Protein AF-A0A443RXB9-F1 (afdb_monomer)

Solvent-accessible surface area (backbone atoms only — not comparable to full-atom values): 15194 Å² total; per-residue (Å²): 63,99,80,73,59,52,58,71,47,78,42,63,45,67,75,80,52,72,76,49,49,79,66,42,96,53,68,80,51,41,87,91,59,81,77,56,56,92,81,35,53,78,41,82,75,49,75,51,72,54,74,74,76,72,93,45,58,62,67,54,52,72,60,49,71,83,43,82,59,74,65,56,91,96,54,81,85,68,90,18,69,69,58,56,52,39,46,51,50,38,60,55,50,40,34,70,79,64,31,78,43,40,55,72,39,82,69,44,37,75,94,62,95,80,89,63,58,67,67,67,71,64,68,82,62,84,67,73,62,69,62,92,56,70,58,62,82,89,62,96,80,78,78,77,70,87,60,77,91,66,62,75,90,85,81,80,89,87,81,78,82,96,68,90,78,84,66,87,86,53,92,85,24,69,68,56,26,45,41,59,71,73,67,43,50,71,73,52,49,53,51,50,34,51,52,52,24,64,60,50,68,75,52,58,68,76,55,46,52,57,51,38,54,53,37,33,68,30,32,61,68,59,17,50,51,27,52,54,49,34,52,55,52,55,62,73,75,108

Structure (mmCIF, N/CA/C/O backbone):
data_AF-A0A443RXB9-F1
#
_entry.id   AF-A0A443RXB9-F1
#
loop_
_atom_site.group_PDB
_atom_site.id
_atom_site.type_symbol
_atom_site.label_atom_id
_atom_site.label_alt_id
_atom_site.label_comp_id
_atom_site.label_asym_id
_atom_site.label_entity_id
_atom_site.label_seq_id
_atom_site.pdbx_PDB_ins_code
_atom_site.Cartn_x
_atom_site.Cartn_y
_atom_site.Cartn_z
_atom_site.occupancy
_atom_site.B_iso_or_equiv
_atom_site.auth_seq_id
_atom_site.auth_comp_id
_atom_site.auth_asym_id
_atom_site.auth_atom_id
_atom_site.pdbx_PDB_model_num
ATOM 1 N N . ILE A 1 1 ? -3.990 -24.078 -5.487 1.00 96.31 1 ILE A N 1
ATOM 2 C CA . ILE A 1 1 ? -3.090 -24.204 -6.662 1.00 96.31 1 ILE A CA 1
ATOM 3 C C . ILE A 1 1 ? -2.795 -25.660 -6.992 1.00 96.31 1 ILE A C 1
ATOM 5 O O . ILE A 1 1 ? -3.241 -26.086 -8.036 1.00 96.31 1 ILE A O 1
ATOM 9 N N . ALA A 1 2 ? -2.122 -26.439 -6.134 1.00 97.44 2 ALA A N 1
ATOM 10 C CA . ALA A 1 2 ? -1.778 -27.838 -6.455 1.00 97.44 2 ALA A CA 1
ATOM 11 C C . ALA A 1 2 ? -2.985 -28.757 -6.754 1.00 97.44 2 ALA A C 1
ATOM 13 O O . ALA A 1 2 ? -2.828 -29.778 -7.406 1.00 97.44 2 ALA A O 1
ATOM 14 N N . THR A 1 3 ? -4.175 -28.397 -6.271 1.00 98.00 3 THR A N 1
ATOM 15 C CA . THR A 1 3 ? -5.446 -29.095 -6.522 1.00 98.00 3 THR A CA 1
ATOM 16 C C . THR A 1 3 ? -6.305 -28.409 -7.593 1.00 98.00 3 THR A C 1
ATOM 18 O O . THR A 1 3 ? -7.525 -28.524 -7.558 1.00 98.00 3 THR A O 1
ATOM 21 N N . ASP A 1 4 ? -5.700 -27.584 -8.454 1.00 97.19 4 ASP A N 1
ATOM 22 C CA . ASP A 1 4 ? -6.353 -26.765 -9.493 1.00 97.19 4 ASP A CA 1
ATOM 23 C C . ASP A 1 4 ? -7.434 -25.781 -9.002 1.00 97.19 4 ASP A C 1
ATOM 25 O O . ASP A 1 4 ? -8.073 -25.078 -9.781 1.00 97.19 4 ASP A O 1
ATOM 29 N N . ASN A 1 5 ? -7.586 -25.632 -7.683 1.00 98.19 5 ASN A N 1
ATOM 30 C CA . ASN A 1 5 ? -8.353 -24.547 -7.085 1.00 98.19 5 ASN A CA 1
ATOM 31 C C . ASN A 1 5 ? -7.485 -23.274 -7.044 1.00 98.19 5 ASN A C 1
ATOM 33 O O . ASN A 1 5 ? -6.699 -23.067 -6.104 1.00 98.19 5 ASN A O 1
ATOM 37 N N . PHE A 1 6 ? -7.536 -22.485 -8.120 1.00 98.50 6 PHE A N 1
ATOM 38 C CA . PHE A 1 6 ? -6.735 -21.272 -8.296 1.00 98.50 6 PHE A CA 1
ATOM 39 C C . PHE A 1 6 ? -7.425 -20.051 -7.678 1.00 98.50 6 PHE A C 1
ATOM 41 O O . PHE A 1 6 ? -8.519 -19.687 -8.117 1.00 98.50 6 PHE A O 1
ATOM 48 N N . PRO A 1 7 ? -6.802 -19.376 -6.693 1.00 98.50 7 PRO A N 1
ATOM 49 C CA . PRO A 1 7 ? -7.347 -18.129 -6.187 1.00 98.50 7 PRO A CA 1
ATOM 50 C C . PRO A 1 7 ? -7.221 -17.027 -7.243 1.00 98.50 7 PRO A C 1
ATOM 52 O O . PRO A 1 7 ? -6.273 -16.990 -8.039 1.00 98.50 7 PRO A O 1
ATOM 55 N N . SER A 1 8 ? -8.185 -16.109 -7.234 1.00 98.50 8 SER A N 1
ATOM 56 C CA . SER A 1 8 ? -8.202 -14.969 -8.142 1.00 98.50 8 SER A CA 1
ATOM 57 C C . SER A 1 8 ? -8.758 -13.711 -7.493 1.00 98.50 8 SER A C 1
ATOM 59 O O . SER A 1 8 ? -9.619 -13.801 -6.622 1.00 98.50 8 SER A O 1
ATOM 61 N N . TRP A 1 9 ? -8.321 -12.558 -7.993 1.00 98.75 9 TRP A N 1
ATOM 62 C CA . TRP A 1 9 ? -8.754 -11.231 -7.570 1.00 98.75 9 TRP A CA 1
ATOM 63 C C . TRP A 1 9 ? -9.197 -10.420 -8.784 1.00 98.75 9 TRP A C 1
ATOM 65 O O . TRP A 1 9 ? -8.522 -10.437 -9.814 1.00 98.75 9 TRP A O 1
ATOM 75 N N . THR A 1 10 ? -10.305 -9.695 -8.663 1.00 98.81 10 THR A N 1
ATOM 76 C CA . THR A 1 10 ? -10.701 -8.689 -9.655 1.00 98.81 10 THR A CA 1
ATOM 77 C C . THR A 1 10 ? -9.992 -7.378 -9.328 1.00 98.81 10 THR A C 1
ATOM 79 O O . THR A 1 10 ? -10.074 -6.888 -8.202 1.00 98.81 10 THR A O 1
ATOM 82 N N . LEU A 1 11 ? -9.263 -6.839 -10.300 1.00 98.69 11 LEU A N 1
ATOM 83 C CA . LEU A 1 11 ? -8.555 -5.572 -10.202 1.00 98.69 11 LEU A CA 1
ATOM 84 C C . LEU A 1 11 ? -9.509 -4.431 -10.557 1.00 98.69 11 LEU A C 1
ATOM 86 O O . LEU A 1 11 ? -10.096 -4.427 -11.640 1.00 98.69 11 LEU A O 1
ATOM 90 N N . TYR A 1 12 ? -9.589 -3.446 -9.668 1.00 98.81 12 TYR A N 1
ATOM 91 C CA . TYR A 1 12 ? -10.313 -2.198 -9.871 1.00 98.81 12 TYR A CA 1
ATOM 92 C C . TYR A 1 12 ? -9.374 -1.006 -9.697 1.00 98.81 12 TYR A C 1
ATOM 94 O O . TYR A 1 12 ? -8.349 -1.111 -9.022 1.00 98.81 12 TYR A O 1
ATOM 102 N N . ILE A 1 13 ? -9.766 0.137 -10.252 1.00 98.81 13 ILE A N 1
ATOM 103 C CA . ILE A 1 13 ? -9.170 1.444 -9.968 1.00 98.81 13 ILE A CA 1
ATOM 104 C C . ILE A 1 13 ? -10.254 2.443 -9.566 1.00 98.81 13 ILE A C 1
ATOM 106 O O . ILE A 1 13 ? -11.411 2.313 -9.963 1.00 98.81 13 ILE A O 1
ATOM 110 N N . GLN A 1 14 ? -9.866 3.464 -8.809 1.00 98.75 14 GLN A N 1
ATOM 111 C CA . GLN A 1 14 ? -10.628 4.703 -8.673 1.00 98.75 14 GLN A CA 1
ATOM 112 C C . GLN A 1 14 ? -9.909 5.787 -9.474 1.00 98.75 14 GLN A C 1
ATOM 114 O O . GLN A 1 14 ? -8.680 5.788 -9.557 1.00 98.75 14 GLN A O 1
ATOM 119 N N . VAL A 1 15 ? -10.666 6.710 -10.063 1.00 98.62 15 VAL A N 1
ATOM 120 C CA . VAL A 1 15 ? -10.112 7.815 -10.852 1.00 98.62 15 VAL A CA 1
ATOM 121 C C . VAL A 1 15 ? -10.535 9.133 -10.222 1.00 98.62 15 VAL A C 1
ATOM 123 O O . VAL A 1 15 ? -11.725 9.416 -10.112 1.00 98.62 15 VAL A O 1
ATOM 126 N N . MET A 1 16 ? -9.548 9.941 -9.842 1.00 98.44 16 MET A N 1
ATOM 127 C CA . MET A 1 16 ? -9.721 11.308 -9.359 1.00 98.44 16 MET A CA 1
ATOM 128 C C . MET A 1 16 ? -8.979 12.247 -10.307 1.00 98.44 16 MET A C 1
ATOM 130 O O . MET A 1 16 ? -7.790 12.078 -10.568 1.00 98.44 16 MET A O 1
ATOM 134 N N . THR A 1 17 ? -9.684 13.235 -10.848 1.00 97.75 17 THR A N 1
ATOM 135 C CA . THR A 1 17 ? -9.066 14.291 -11.660 1.00 97.75 17 THR A CA 1
ATOM 136 C C . THR A 1 17 ? -8.281 15.261 -10.776 1.00 97.75 17 THR A C 1
ATOM 138 O O . THR A 1 17 ? -8.621 15.456 -9.610 1.00 97.75 17 THR A O 1
ATOM 141 N N . PHE A 1 18 ? -7.291 15.957 -11.341 1.00 95.44 18 PHE A N 1
ATOM 142 C CA . PHE A 1 18 ? -6.540 17.001 -10.627 1.00 95.44 18 PHE A CA 1
ATOM 143 C C . PHE A 1 18 ? -7.471 18.072 -10.028 1.00 95.44 18 PHE A C 1
ATOM 145 O O . PHE A 1 18 ? -7.318 18.464 -8.879 1.00 95.44 18 PHE A O 1
ATOM 152 N N . ALA A 1 19 ? -8.519 18.471 -10.756 1.00 95.94 19 ALA A N 1
ATOM 153 C CA . ALA A 1 19 ? -9.502 19.436 -10.261 1.00 95.94 19 ALA A CA 1
ATOM 154 C C . ALA A 1 19 ? -10.347 18.916 -9.080 1.00 95.94 19 ALA A C 1
ATOM 156 O O . ALA A 1 19 ? -10.822 19.720 -8.278 1.00 95.94 19 ALA A O 1
ATOM 157 N N . GLN A 1 20 ? -10.571 17.600 -8.983 1.00 97.56 20 GLN A N 1
ATOM 158 C CA . GLN A 1 20 ? -11.204 16.987 -7.811 1.00 97.56 20 GLN A CA 1
ATOM 159 C C . GLN A 1 20 ? -10.225 16.912 -6.639 1.00 97.56 20 GLN A C 1
ATOM 161 O O . GLN A 1 20 ? -10.634 17.214 -5.524 1.00 97.56 20 GLN A O 1
ATOM 166 N N . ALA A 1 21 ? -8.955 16.578 -6.893 1.00 95.94 21 ALA A N 1
ATOM 167 C CA . ALA A 1 21 ? -7.905 16.517 -5.876 1.00 95.94 21 ALA A CA 1
ATOM 168 C C . ALA A 1 21 ? -7.721 17.865 -5.154 1.00 95.94 21 ALA A C 1
ATOM 170 O O . ALA A 1 21 ? -7.719 17.900 -3.929 1.00 95.94 21 ALA A O 1
ATOM 171 N N . GLU A 1 22 ? -7.687 18.976 -5.898 1.00 93.12 22 GLU A N 1
ATOM 172 C CA . GLU A 1 22 ? -7.604 20.344 -5.347 1.00 93.12 22 GLU A CA 1
ATOM 173 C C . GLU A 1 22 ? -8.798 20.735 -4.463 1.00 93.12 22 GLU A C 1
ATOM 175 O O . GLU A 1 22 ? -8.702 21.601 -3.598 1.00 93.12 22 GLU A O 1
ATOM 180 N N . LYS A 1 23 ? -9.961 20.122 -4.701 1.00 96.19 23 LYS A N 1
ATOM 181 C CA . LYS A 1 23 ? -11.209 20.414 -3.980 1.00 96.19 23 LYS A CA 1
ATOM 182 C C . LYS A 1 23 ? -11.527 19.370 -2.919 1.00 96.19 23 LYS A C 1
ATOM 184 O O . LYS A 1 23 ? -12.580 19.453 -2.285 1.00 96.19 23 LYS A O 1
ATOM 189 N N . TRP A 1 24 ? -10.674 18.362 -2.770 1.00 96.69 24 TRP A N 1
ATOM 190 C CA . TRP A 1 24 ? -10.940 17.261 -1.872 1.00 96.69 24 TRP A CA 1
ATOM 191 C C . TRP A 1 24 ? -10.803 17.710 -0.420 1.00 96.69 24 TRP A C 1
ATOM 193 O O . TRP A 1 24 ? -9.915 18.476 -0.066 1.00 96.69 24 TRP A O 1
ATOM 203 N N . HIS A 1 25 ? -11.728 17.265 0.429 1.00 94.12 25 HIS A N 1
ATOM 204 C CA . HIS A 1 25 ? -11.839 17.763 1.802 1.00 94.12 25 HIS A CA 1
ATOM 205 C C . HIS A 1 25 ? -10.744 17.225 2.740 1.00 94.12 25 HIS A C 1
ATOM 207 O O . HIS A 1 25 ? -10.522 17.785 3.811 1.00 94.12 25 HIS A O 1
ATOM 213 N N . PHE A 1 26 ? -10.049 16.162 2.332 1.00 96.69 26 PHE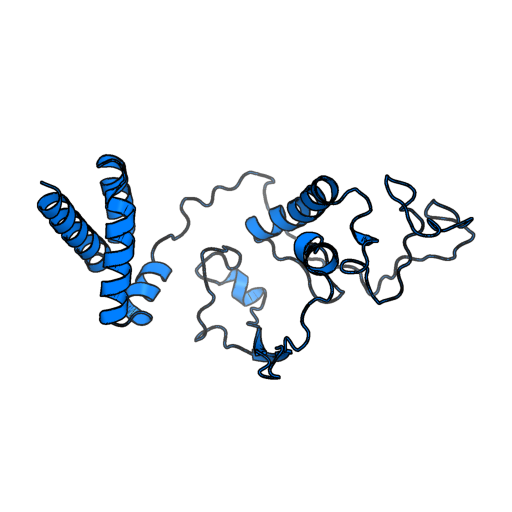 A N 1
ATOM 214 C CA . PHE A 1 26 ? -8.792 15.716 2.928 1.00 96.69 26 PHE A CA 1
ATOM 215 C C . PHE A 1 26 ? -7.667 15.851 1.906 1.00 96.69 26 PHE A C 1
ATOM 217 O O . PHE A 1 26 ? -7.921 15.947 0.708 1.00 96.69 26 PHE A O 1
ATOM 224 N N . ASN A 1 27 ? -6.421 15.757 2.366 1.00 96.62 27 ASN A N 1
ATOM 225 C CA . ASN A 1 27 ? -5.294 15.531 1.474 1.00 96.62 27 ASN A CA 1
ATOM 226 C C . ASN A 1 27 ? -5.531 14.225 0.674 1.00 96.62 27 ASN A C 1
ATOM 228 O O . ASN A 1 27 ? -5.576 13.150 1.277 1.00 96.62 27 ASN A O 1
ATOM 232 N N . PRO A 1 28 ? -5.692 14.273 -0.664 1.00 97.50 28 PRO A N 1
ATOM 233 C CA . PRO A 1 28 ? -5.972 13.081 -1.470 1.00 97.50 28 PRO A CA 1
ATOM 234 C C . PRO A 1 28 ? -4.783 12.113 -1.539 1.00 97.50 28 PRO A C 1
ATOM 236 O O . PRO A 1 28 ? -4.949 10.987 -2.004 1.00 97.50 28 PRO A O 1
ATOM 239 N N . PHE A 1 29 ? -3.609 12.542 -1.068 1.00 97.12 29 PHE A N 1
ATOM 240 C CA . PHE A 1 29 ? -2.364 11.779 -1.018 1.00 97.12 29 PHE A CA 1
ATOM 241 C C . PHE A 1 29 ? -1.978 11.350 0.407 1.00 97.12 29 PHE A C 1
ATOM 243 O O . PHE A 1 29 ? -0.864 10.877 0.622 1.00 97.12 29 PHE A O 1
ATOM 250 N N . ASP A 1 30 ? -2.858 11.545 1.391 1.00 98.12 30 ASP A N 1
ATOM 251 C CA . ASP A 1 30 ? -2.674 11.012 2.740 1.00 98.12 30 ASP A CA 1
ATOM 252 C C . ASP A 1 30 ? -3.056 9.525 2.770 1.00 98.12 30 ASP A C 1
ATOM 254 O O . ASP A 1 30 ? -4.225 9.159 2.646 1.00 98.12 30 ASP A O 1
ATOM 258 N N . LEU A 1 31 ? -2.054 8.667 2.983 1.00 98.31 31 LEU A N 1
ATOM 259 C CA . LEU A 1 31 ? -2.196 7.209 3.035 1.00 98.31 31 LEU A CA 1
ATOM 260 C C . LEU A 1 31 ? -3.145 6.716 4.147 1.00 98.31 31 LEU A C 1
ATOM 262 O O . LEU A 1 31 ? -3.575 5.564 4.128 1.00 98.31 31 LEU A O 1
ATOM 266 N N . THR A 1 32 ? -3.474 7.557 5.131 1.00 98.06 32 THR A N 1
ATOM 267 C CA . THR A 1 32 ? -4.444 7.226 6.187 1.00 98.06 32 THR A CA 1
ATOM 268 C C . THR A 1 32 ? -5.897 7.465 5.772 1.00 98.06 32 THR A C 1
ATOM 270 O O . THR A 1 32 ? -6.806 7.165 6.550 1.00 98.06 32 THR A O 1
ATOM 273 N N . LYS A 1 33 ? -6.134 7.997 4.565 1.00 98.44 33 LYS A N 1
ATOM 274 C CA . LYS A 1 33 ? -7.466 8.272 4.024 1.00 98.44 33 LYS A CA 1
ATOM 275 C C . LYS A 1 33 ? -7.819 7.324 2.888 1.00 98.44 33 LYS A C 1
ATOM 277 O O . LYS A 1 33 ? -6.988 6.955 2.066 1.00 98.44 33 LYS A O 1
ATOM 282 N N . VAL A 1 34 ? -9.099 6.981 2.811 1.00 98.44 34 VAL A N 1
ATOM 283 C CA . VAL A 1 34 ? -9.703 6.306 1.659 1.00 98.44 34 VAL A CA 1
ATOM 284 C C . VAL A 1 34 ? -10.524 7.295 0.840 1.00 98.44 34 VAL A C 1
ATOM 286 O O . VAL A 1 34 ? -11.085 8.250 1.382 1.00 98.44 34 VAL A O 1
ATOM 289 N N . TRP A 1 35 ? -10.636 7.054 -0.463 1.00 98.50 35 TRP A N 1
ATOM 290 C CA . TRP A 1 35 ? -11.581 7.761 -1.323 1.00 98.50 35 TRP A CA 1
ATOM 291 C C . TRP A 1 35 ? -12.938 7.045 -1.256 1.00 98.50 35 TRP A C 1
ATOM 293 O O . TRP A 1 35 ? -13.022 5.883 -1.666 1.00 98.50 35 TRP A O 1
ATOM 303 N N . PRO A 1 36 ? -14.006 7.678 -0.732 1.00 98.06 36 PRO A N 1
ATOM 304 C CA . PRO A 1 36 ? -15.303 7.026 -0.590 1.00 98.06 36 PRO A CA 1
ATOM 305 C C . PRO A 1 36 ? -15.820 6.496 -1.931 1.00 98.06 36 PRO A C 1
ATOM 307 O O . PRO A 1 36 ? -15.889 7.235 -2.913 1.00 98.06 36 PRO A O 1
ATOM 310 N N . HIS A 1 37 ? -16.236 5.227 -1.976 1.00 98.31 37 HIS A N 1
ATOM 311 C CA . HIS A 1 37 ? -16.729 4.598 -3.211 1.00 98.31 37 HIS A CA 1
ATOM 312 C C . HIS A 1 37 ? -17.977 5.287 -3.788 1.00 98.31 37 HIS A C 1
ATOM 314 O O . HIS A 1 37 ? -18.229 5.198 -4.985 1.00 98.31 37 HIS A O 1
ATOM 320 N N . SER A 1 38 ? -18.759 5.972 -2.949 1.00 97.12 38 SER A N 1
ATOM 321 C CA . SER A 1 38 ? -19.907 6.774 -3.386 1.00 97.12 38 SER A CA 1
ATOM 322 C C . SER A 1 38 ? -19.507 7.998 -4.211 1.00 97.12 38 SER A C 1
ATOM 324 O O . SER A 1 38 ? -20.320 8.497 -4.980 1.00 97.12 38 SER A O 1
ATOM 326 N N . GLU A 1 39 ? -18.280 8.489 -4.036 1.00 97.44 39 GLU A N 1
ATOM 327 C CA . GLU A 1 39 ? -17.763 9.694 -4.695 1.00 97.44 39 GLU A CA 1
ATOM 328 C C . GLU A 1 39 ? -16.804 9.341 -5.833 1.00 97.44 39 GLU A C 1
ATOM 330 O O . GLU A 1 39 ? -16.823 9.974 -6.887 1.00 97.44 39 GLU A O 1
ATOM 335 N N . PHE A 1 40 ? -16.027 8.271 -5.649 1.00 98.38 40 PHE A N 1
ATOM 336 C CA . PHE A 1 40 ? -15.120 7.715 -6.647 1.00 98.38 40 PHE A CA 1
ATOM 337 C C . PHE A 1 40 ? -15.436 6.223 -6.834 1.00 98.38 40 PHE A C 1
ATOM 339 O O . PHE A 1 40 ? -14.854 5.383 -6.146 1.00 98.38 40 PHE A O 1
ATOM 346 N N . PRO A 1 41 ? -16.384 5.860 -7.714 1.00 98.56 41 PRO A N 1
ATOM 347 C CA . PRO A 1 41 ? -16.763 4.467 -7.924 1.00 98.56 41 PRO A CA 1
ATOM 348 C C . PRO A 1 41 ? -15.603 3.603 -8.423 1.00 98.56 41 PRO A C 1
ATOM 350 O O . PRO A 1 41 ? -14.711 4.075 -9.129 1.00 98.56 41 PRO A O 1
ATOM 353 N N . LEU A 1 42 ? -15.641 2.316 -8.075 1.00 98.75 42 LEU A N 1
ATOM 354 C CA . LEU A 1 42 ? -14.688 1.332 -8.580 1.00 98.75 42 LEU A CA 1
ATOM 355 C C . LEU A 1 42 ? -14.917 1.088 -10.076 1.00 98.75 42 LEU A C 1
ATOM 357 O O . LEU A 1 42 ? -16.038 0.818 -10.506 1.00 98.75 42 LEU A O 1
ATOM 361 N N . ILE A 1 43 ? -13.837 1.133 -10.849 1.00 98.81 43 ILE A N 1
ATOM 362 C CA . ILE A 1 43 ? -13.813 0.832 -12.281 1.00 98.81 43 ILE A CA 1
ATOM 363 C C . ILE A 1 43 ? -13.042 -0.469 -12.466 1.00 98.81 43 ILE A C 1
ATOM 365 O O . ILE A 1 43 ? -11.865 -0.546 -12.117 1.00 98.81 43 ILE A O 1
ATOM 369 N N . GLU A 1 44 ? -13.710 -1.503 -12.975 1.00 98.62 44 GLU A N 1
ATOM 370 C CA . GLU A 1 44 ? -13.084 -2.802 -13.225 1.00 98.62 44 GLU A CA 1
ATOM 371 C C . GLU A 1 44 ? -12.051 -2.699 -14.352 1.00 98.62 44 GLU A C 1
ATOM 373 O O . GLU A 1 44 ? -12.315 -2.110 -15.400 1.00 98.62 44 GLU A O 1
ATOM 378 N N . VAL A 1 45 ? -10.873 -3.286 -14.135 1.00 98.62 45 VAL A N 1
ATOM 379 C CA . VAL A 1 45 ? -9.768 -3.308 -15.106 1.00 98.62 45 VAL A CA 1
ATOM 380 C C . VAL A 1 45 ? -9.501 -4.721 -15.615 1.00 98.62 45 VAL A C 1
ATOM 382 O O . VAL A 1 45 ? -9.223 -4.913 -16.797 1.00 98.62 45 VAL A O 1
ATOM 385 N N . GLY A 1 46 ? -9.558 -5.725 -14.739 1.00 98.44 46 GLY A N 1
ATOM 386 C CA . GLY A 1 46 ? -9.279 -7.102 -15.133 1.00 98.44 46 GLY A CA 1
ATOM 387 C C . GLY A 1 46 ? -9.182 -8.069 -13.962 1.00 98.44 46 GLY A C 1
ATOM 388 O O . GLY A 1 46 ? -9.677 -7.803 -12.871 1.00 98.44 46 GLY A O 1
ATOM 389 N N . LYS A 1 47 ? -8.526 -9.212 -14.183 1.00 98.44 47 LYS A N 1
ATOM 390 C CA . LYS A 1 47 ? -8.452 -10.316 -13.219 1.00 98.44 47 LYS A CA 1
ATOM 391 C C . LYS A 1 47 ? -7.022 -10.819 -13.047 1.00 98.44 47 LYS A C 1
ATOM 393 O O . LYS A 1 47 ? -6.336 -11.100 -14.024 1.00 98.44 47 LYS A O 1
ATOM 398 N N . ILE A 1 48 ? -6.606 -10.993 -11.797 1.00 98.62 48 ILE A N 1
ATOM 399 C CA . ILE A 1 48 ? -5.335 -11.608 -11.403 1.00 98.62 48 ILE A CA 1
ATOM 400 C C . ILE A 1 48 ? -5.633 -13.031 -10.930 1.00 98.62 48 ILE A C 1
ATOM 402 O O . ILE A 1 48 ? -6.507 -13.227 -10.088 1.00 98.62 48 ILE A O 1
ATOM 406 N N . VAL A 1 49 ? -4.919 -14.028 -11.456 1.00 98.69 49 VAL A N 1
ATOM 407 C CA . VAL A 1 49 ? -5.085 -15.446 -11.093 1.00 98.69 49 VAL A CA 1
ATOM 408 C C . VAL A 1 49 ? -3.730 -16.028 -10.714 1.00 98.69 49 VAL A C 1
ATOM 410 O O . VAL A 1 49 ? -2.778 -15.907 -11.482 1.00 98.69 49 VAL A O 1
ATOM 413 N N . LEU A 1 50 ? -3.643 -16.688 -9.557 1.00 98.62 50 LEU A N 1
ATOM 414 C CA . LEU A 1 50 ? -2.437 -17.415 -9.156 1.00 98.62 50 LEU A CA 1
ATOM 415 C C . LEU A 1 50 ? -2.625 -18.903 -9.459 1.00 98.62 50 LEU A C 1
ATOM 417 O O . LEU A 1 50 ? -3.365 -19.600 -8.765 1.00 98.62 50 LEU A O 1
ATOM 421 N N . ASN A 1 51 ? -1.966 -19.384 -10.513 1.00 98.50 51 ASN A N 1
ATOM 422 C CA . ASN A 1 51 ? -2.173 -20.728 -11.063 1.00 98.50 51 ASN A CA 1
ATOM 423 C C . ASN A 1 51 ? -0.937 -21.640 -11.022 1.00 98.50 51 ASN A C 1
ATOM 425 O O . ASN A 1 51 ? -0.992 -22.763 -11.511 1.00 98.50 51 ASN A O 1
ATOM 429 N N . ARG A 1 52 ? 0.176 -21.188 -10.435 1.00 98.44 52 ARG A N 1
ATOM 430 C CA . ARG A 1 52 ? 1.421 -21.960 -10.379 1.00 98.44 52 ARG A CA 1
ATOM 431 C C . ARG A 1 52 ? 2.114 -21.777 -9.035 1.00 98.44 52 ARG A C 1
ATOM 433 O O . ARG A 1 52 ? 2.291 -20.650 -8.583 1.00 98.44 52 ARG A O 1
ATOM 440 N N . ASN A 1 53 ? 2.516 -22.887 -8.419 1.00 98.56 53 ASN A N 1
ATOM 441 C CA . ASN A 1 53 ? 3.396 -22.857 -7.255 1.00 98.56 53 ASN A CA 1
ATOM 442 C C . ASN A 1 53 ? 4.855 -22.650 -7.703 1.00 98.56 53 ASN A C 1
ATOM 444 O O . ASN A 1 53 ? 5.214 -23.098 -8.794 1.00 98.56 53 ASN A O 1
ATOM 448 N N . PRO A 1 54 ? 5.701 -22.015 -6.879 1.00 98.50 54 PRO A N 1
ATOM 449 C CA . PRO A 1 54 ? 7.142 -21.984 -7.111 1.00 98.50 54 PRO A CA 1
ATOM 450 C C . PRO A 1 54 ? 7.733 -23.400 -7.176 1.00 98.50 54 PRO A C 1
ATOM 452 O O . PRO A 1 54 ? 7.322 -24.264 -6.398 1.00 98.50 54 PRO A O 1
ATOM 455 N N . ASN A 1 55 ? 8.720 -23.632 -8.047 1.00 98.25 55 ASN A N 1
ATOM 456 C CA . ASN A 1 55 ? 9.464 -24.897 -8.067 1.00 98.25 55 ASN A CA 1
ATOM 457 C C . ASN A 1 55 ? 10.499 -24.935 -6.938 1.00 98.25 55 ASN A C 1
ATOM 459 O O . ASN A 1 55 ? 10.703 -25.969 -6.305 1.00 98.25 55 ASN A O 1
ATOM 463 N N . ASN A 1 56 ? 11.148 -23.798 -6.674 1.00 98.69 56 ASN A N 1
ATOM 464 C CA . ASN A 1 56 ? 12.073 -23.632 -5.561 1.00 98.69 56 ASN A CA 1
ATOM 465 C C . ASN A 1 56 ? 11.730 -22.368 -4.766 1.00 98.69 56 ASN A C 1
ATOM 467 O O . ASN A 1 56 ? 11.875 -21.252 -5.260 1.00 98.69 56 ASN A O 1
ATOM 471 N N . TYR A 1 57 ? 11.310 -22.545 -3.511 1.00 98.75 57 TYR A N 1
ATOM 472 C CA . TYR A 1 57 ? 10.894 -21.436 -2.648 1.00 98.75 57 TYR A CA 1
ATOM 473 C C . TYR A 1 57 ? 11.994 -20.384 -2.466 1.00 98.75 57 TYR A C 1
ATOM 475 O O . TYR A 1 57 ? 11.733 -19.191 -2.567 1.00 98.75 57 TYR A O 1
ATOM 483 N N . PHE A 1 58 ? 13.236 -20.801 -2.221 1.00 98.81 58 PHE A N 1
ATOM 484 C CA . PHE A 1 58 ? 14.315 -19.850 -1.971 1.00 98.81 58 PHE A CA 1
ATOM 485 C C . PHE A 1 58 ? 14.608 -18.996 -3.214 1.00 98.81 58 PHE A C 1
ATOM 487 O O . PHE A 1 58 ? 14.669 -17.773 -3.131 1.00 98.81 58 PHE A O 1
ATOM 494 N N . ALA A 1 59 ? 14.720 -19.629 -4.383 1.00 98.56 59 ALA A N 1
ATOM 495 C CA . ALA A 1 59 ? 15.045 -18.939 -5.629 1.00 98.56 59 ALA A CA 1
ATOM 496 C C . ALA A 1 59 ? 13.904 -18.050 -6.160 1.00 98.56 59 ALA A C 1
ATOM 498 O O . ALA A 1 59 ? 14.171 -17.022 -6.776 1.00 98.56 59 ALA A O 1
ATOM 499 N N . GLU A 1 60 ? 12.642 -18.438 -5.948 1.00 98.75 60 GLU A N 1
ATOM 500 C CA . GLU A 1 60 ? 11.479 -17.771 -6.555 1.00 98.75 60 GLU A CA 1
ATOM 501 C C . GLU A 1 60 ? 10.635 -16.950 -5.564 1.00 98.75 60 GLU A C 1
ATOM 503 O O . GLU A 1 60 ? 9.820 -16.136 -5.990 1.00 98.75 60 GLU A O 1
ATOM 508 N N . VAL A 1 61 ? 10.800 -17.143 -4.253 1.00 98.62 61 VAL A N 1
ATOM 509 C CA . VAL A 1 61 ? 10.046 -16.411 -3.220 1.00 98.62 61 VAL A CA 1
ATOM 510 C C . VAL A 1 61 ? 10.985 -15.628 -2.317 1.00 98.62 61 VAL A C 1
ATOM 512 O O . VAL A 1 61 ? 10.856 -14.412 -2.227 1.00 98.62 61 VAL A O 1
ATOM 515 N N . GLU A 1 62 ? 11.965 -16.281 -1.692 1.00 98.75 62 GLU A N 1
ATOM 516 C CA . GLU A 1 62 ? 12.869 -15.598 -0.752 1.00 98.75 62 GLU A CA 1
ATOM 517 C C . GLU A 1 62 ? 13.713 -14.519 -1.455 1.00 98.75 62 GLU A C 1
ATOM 519 O O . GLU A 1 62 ? 13.938 -13.422 -0.937 1.00 98.75 62 GLU A O 1
ATOM 524 N N . GLN A 1 63 ? 14.130 -14.797 -2.692 1.00 98.62 63 GLN A N 1
ATOM 525 C CA . GLN A 1 63 ? 14.890 -13.866 -3.526 1.00 98.62 63 GLN A CA 1
ATOM 526 C C . GLN A 1 63 ? 14.036 -12.882 -4.332 1.00 98.62 63 GLN A C 1
ATOM 528 O O . GLN A 1 63 ? 14.582 -12.043 -5.054 1.00 98.62 63 GLN A O 1
ATOM 533 N N . LEU A 1 64 ? 12.711 -12.950 -4.213 1.00 98.69 64 LEU A N 1
ATOM 534 C CA . LEU A 1 64 ? 11.809 -12.049 -4.915 1.00 98.69 64 LEU A CA 1
ATOM 535 C C . LEU A 1 64 ? 11.985 -10.605 -4.414 1.00 98.69 64 LEU A C 1
ATOM 537 O O . LEU A 1 64 ? 12.178 -10.344 -3.219 1.00 98.69 64 LEU A O 1
ATOM 541 N N . ALA A 1 65 ? 11.935 -9.655 -5.345 1.00 98.69 65 ALA A N 1
ATOM 542 C CA . ALA A 1 65 ? 12.178 -8.242 -5.089 1.00 98.69 65 ALA A CA 1
ATOM 543 C C . ALA A 1 65 ? 11.133 -7.362 -5.793 1.00 98.69 65 ALA A C 1
ATOM 545 O O . ALA A 1 65 ? 11.194 -7.136 -7.000 1.00 98.69 65 ALA A O 1
ATOM 546 N N . PHE A 1 66 ? 10.197 -6.802 -5.022 1.00 98.69 66 PHE A N 1
ATOM 547 C CA . PHE A 1 66 ? 9.211 -5.835 -5.517 1.00 98.69 66 PHE A CA 1
ATOM 548 C C . PHE A 1 66 ? 9.622 -4.413 -5.161 1.00 98.69 66 PHE A C 1
ATOM 550 O O . PHE A 1 66 ? 9.780 -4.108 -3.984 1.00 98.69 66 PHE A O 1
ATOM 557 N N . SER A 1 67 ? 9.750 -3.525 -6.144 1.00 98.31 67 SER A N 1
ATOM 558 C CA . SER A 1 67 ? 10.055 -2.113 -5.899 1.00 98.31 67 SER A CA 1
ATOM 559 C C . SER A 1 67 ? 8.946 -1.216 -6.443 1.00 98.31 67 SER A C 1
ATOM 561 O O . SER A 1 67 ? 8.669 -1.284 -7.641 1.00 98.31 67 SER A O 1
ATOM 563 N N . PRO A 1 68 ? 8.343 -0.339 -5.617 1.00 98.00 68 PRO A N 1
ATOM 564 C CA . PRO A 1 68 ? 7.371 0.646 -6.089 1.00 98.00 68 PRO A CA 1
ATOM 565 C C . PRO A 1 68 ? 7.925 1.626 -7.129 1.00 98.00 68 PRO A C 1
ATOM 567 O O . PRO A 1 68 ? 7.138 2.254 -7.815 1.00 98.00 68 PRO A O 1
ATOM 570 N N . ALA A 1 69 ? 9.249 1.754 -7.270 1.00 97.88 69 ALA A N 1
ATOM 571 C CA . ALA A 1 69 ? 9.862 2.590 -8.304 1.00 97.88 69 ALA A CA 1
ATOM 572 C C . ALA A 1 69 ? 9.902 1.940 -9.699 1.00 97.88 69 ALA A C 1
ATOM 574 O O . ALA A 1 69 ? 10.282 2.600 -10.664 1.00 97.88 69 ALA A O 1
ATOM 575 N N . ASN A 1 70 ? 9.533 0.662 -9.827 1.00 97.31 70 ASN A N 1
ATOM 576 C CA . ASN A 1 70 ? 9.537 -0.045 -11.107 1.00 97.31 70 ASN A CA 1
ATOM 577 C C . ASN A 1 70 ? 8.206 0.166 -11.842 1.00 97.31 70 ASN A C 1
ATOM 579 O O . ASN A 1 70 ? 7.376 -0.741 -11.924 1.00 97.31 70 ASN A O 1
ATOM 583 N N . PHE A 1 71 ? 8.004 1.374 -12.364 1.00 96.75 71 PHE A N 1
ATOM 584 C CA . PHE A 1 71 ? 6.842 1.713 -13.182 1.00 96.75 71 PHE A CA 1
ATOM 585 C C . PHE A 1 71 ? 7.042 1.378 -14.664 1.00 96.75 71 PHE A C 1
ATOM 587 O O . PHE A 1 71 ? 8.162 1.224 -15.154 1.00 96.75 71 PHE A O 1
ATOM 594 N N . VAL A 1 72 ? 5.926 1.300 -15.387 1.00 95.69 72 VAL A N 1
ATOM 595 C CA . VAL A 1 72 ? 5.882 1.253 -16.854 1.00 95.69 72 VAL A CA 1
ATOM 596 C C . VAL A 1 72 ? 5.245 2.545 -17.378 1.00 95.69 72 VAL A C 1
ATOM 598 O O . VAL A 1 72 ? 4.442 3.140 -16.655 1.00 95.69 72 VAL A O 1
ATOM 601 N N . PRO A 1 73 ? 5.556 2.991 -18.613 1.00 96.06 73 PRO A N 1
ATOM 602 C CA . PRO A 1 73 ? 4.965 4.207 -19.170 1.00 96.06 73 PRO A CA 1
ATOM 603 C C . PRO A 1 73 ? 3.433 4.218 -19.060 1.00 96.06 73 PRO A C 1
ATOM 605 O O . PRO A 1 73 ? 2.777 3.247 -19.438 1.00 96.06 73 PRO A O 1
ATOM 608 N N . GLY A 1 74 ? 2.882 5.324 -18.551 1.00 95.88 74 GLY A N 1
ATOM 609 C CA . GLY A 1 74 ? 1.451 5.488 -18.268 1.00 95.88 74 GLY A CA 1
ATOM 610 C C . GLY A 1 74 ? 1.054 5.292 -16.798 1.00 95.88 74 GLY A C 1
ATOM 611 O O . GLY A 1 74 ? -0.090 5.572 -16.452 1.00 95.88 74 GLY A O 1
ATOM 612 N N . ILE A 1 75 ? 1.974 4.849 -15.934 1.00 97.81 75 ILE A N 1
ATOM 613 C CA . ILE A 1 75 ? 1.784 4.778 -14.479 1.00 97.81 75 ILE A CA 1
ATOM 614 C C . ILE A 1 75 ? 2.925 5.547 -13.813 1.00 97.81 75 ILE A C 1
ATOM 616 O O . ILE A 1 75 ? 4.091 5.279 -14.086 1.00 97.81 75 ILE A O 1
ATOM 620 N N . GLU A 1 76 ? 2.593 6.486 -12.933 1.00 97.69 76 GLU A N 1
ATOM 621 C CA . GLU A 1 76 ? 3.558 7.357 -12.257 1.00 97.69 76 GLU A CA 1
ATOM 622 C C . GLU A 1 76 ? 3.216 7.494 -10.767 1.00 97.69 76 GLU A C 1
ATOM 624 O O . GLU A 1 76 ? 2.117 7.148 -10.326 1.00 97.69 76 GLU A O 1
ATOM 629 N N . ALA A 1 77 ? 4.172 7.977 -9.974 1.00 97.62 77 ALA A N 1
ATOM 630 C CA . ALA A 1 77 ? 3.981 8.178 -8.543 1.00 97.62 77 ALA A CA 1
ATOM 631 C C . ALA A 1 77 ? 3.191 9.463 -8.244 1.00 97.62 77 ALA A C 1
ATOM 633 O O . ALA A 1 77 ? 3.405 10.500 -8.867 1.00 97.62 77 ALA A O 1
ATOM 634 N N . SER A 1 78 ? 2.337 9.412 -7.222 1.00 97.06 78 SER A N 1
ATOM 635 C CA . SER A 1 78 ? 1.716 10.597 -6.622 1.00 97.06 78 SER A CA 1
ATOM 636 C C . SER A 1 78 ? 2.664 11.269 -5.608 1.00 97.06 78 SER A C 1
ATOM 638 O O . SER A 1 78 ? 3.655 10.658 -5.188 1.00 97.06 78 SER A O 1
ATOM 640 N N . PRO A 1 79 ? 2.371 12.499 -5.144 1.00 95.88 79 PRO A N 1
ATOM 641 C CA . PRO A 1 79 ? 3.150 13.169 -4.099 1.00 95.88 79 PRO A CA 1
ATOM 642 C C . PRO A 1 79 ? 2.881 12.647 -2.668 1.00 95.88 79 PRO A C 1
ATOM 644 O O . PRO A 1 79 ? 3.261 13.310 -1.704 1.00 95.88 79 PRO A O 1
ATOM 647 N N . ASP A 1 80 ? 2.264 11.469 -2.496 1.00 97.88 80 ASP A N 1
ATOM 648 C CA . ASP A 1 80 ? 2.119 10.815 -1.184 1.00 97.88 80 ASP A CA 1
ATOM 649 C C . ASP A 1 80 ? 3.504 10.639 -0.534 1.00 97.88 80 ASP A C 1
ATOM 651 O O . ASP A 1 80 ? 4.369 9.924 -1.051 1.00 97.88 80 ASP A O 1
ATOM 655 N N . LYS A 1 81 ? 3.715 11.280 0.626 1.00 97.62 81 LYS A N 1
ATOM 656 C CA . LYS A 1 81 ? 5.001 11.289 1.347 1.00 97.62 81 LYS A CA 1
ATOM 657 C C . LYS A 1 81 ? 5.511 9.870 1.643 1.00 97.62 81 LYS A C 1
ATOM 659 O O . LYS A 1 81 ? 6.718 9.628 1.580 1.00 97.62 81 LYS A O 1
ATOM 664 N N . MET A 1 82 ? 4.615 8.927 1.941 1.00 98.44 82 MET A N 1
ATOM 665 C CA . MET A 1 82 ? 4.968 7.531 2.203 1.00 98.44 82 MET A CA 1
ATOM 666 C C . MET A 1 82 ? 5.375 6.819 0.916 1.00 98.44 82 MET A C 1
ATOM 668 O O . MET A 1 82 ? 6.387 6.116 0.909 1.00 98.44 82 MET A O 1
ATOM 672 N N . LEU A 1 83 ? 4.643 7.017 -0.185 1.00 98.56 83 LEU A N 1
ATOM 673 C CA . LEU A 1 83 ? 5.037 6.476 -1.488 1.00 98.56 83 LEU A CA 1
ATOM 674 C C . LEU A 1 83 ? 6.414 7.003 -1.905 1.00 98.56 83 LEU A C 1
ATOM 676 O O . LEU A 1 83 ? 7.272 6.199 -2.267 1.00 98.56 83 LEU A O 1
ATOM 680 N N . GLN A 1 84 ? 6.655 8.310 -1.775 1.00 98.50 84 GLN A N 1
ATOM 681 C CA . GLN A 1 84 ? 7.927 8.951 -2.128 1.00 98.50 84 GLN A CA 1
ATOM 682 C C . GLN A 1 84 ? 9.124 8.314 -1.404 1.00 98.50 84 GLN A C 1
ATOM 684 O O . GLN A 1 84 ? 10.133 8.000 -2.035 1.00 98.50 84 GLN A O 1
ATOM 689 N N . GLY A 1 85 ? 9.002 8.014 -0.104 1.00 98.56 85 GLY A N 1
ATOM 690 C CA . GLY A 1 85 ? 10.047 7.287 0.630 1.00 98.56 85 GLY A CA 1
ATOM 691 C C . GLY A 1 85 ? 10.281 5.864 0.102 1.00 98.56 85 GLY A C 1
ATOM 692 O O . GLY A 1 85 ? 11.420 5.395 0.011 1.00 98.56 85 GLY A O 1
ATOM 693 N N . ARG A 1 86 ? 9.210 5.174 -0.306 1.00 98.62 86 ARG A N 1
ATOM 694 C CA . ARG A 1 86 ? 9.273 3.803 -0.837 1.00 98.62 86 ARG A CA 1
ATOM 695 C C . ARG A 1 86 ? 9.897 3.724 -2.233 1.00 98.62 86 ARG A C 1
ATOM 697 O O . ARG A 1 86 ? 10.471 2.686 -2.555 1.00 98.62 86 ARG A O 1
ATOM 704 N N . LEU A 1 87 ? 9.849 4.793 -3.033 1.00 98.56 87 LEU A N 1
ATOM 705 C CA . LEU A 1 87 ? 10.531 4.835 -4.337 1.00 98.56 87 LEU A CA 1
ATOM 706 C C . LEU A 1 87 ? 12.049 4.627 -4.194 1.00 98.56 87 LEU A C 1
ATOM 708 O O . LEU A 1 87 ? 12.688 4.020 -5.051 1.00 98.56 87 LEU A O 1
ATOM 712 N N . PHE A 1 88 ? 12.625 5.074 -3.079 1.00 98.50 88 PHE A N 1
ATOM 713 C CA . PHE A 1 88 ? 14.034 4.856 -2.764 1.00 98.50 88 PHE A CA 1
ATOM 714 C C . PHE A 1 88 ? 14.269 3.540 -2.004 1.00 98.50 88 PHE A C 1
ATOM 716 O O . PHE A 1 88 ? 15.079 2.708 -2.425 1.00 98.50 88 PHE A O 1
ATOM 723 N N . ALA A 1 89 ? 13.545 3.341 -0.897 1.00 98.69 89 ALA A N 1
ATOM 724 C CA . ALA A 1 89 ? 13.892 2.356 0.130 1.00 98.69 89 ALA A CA 1
ATOM 725 C C . ALA A 1 89 ? 13.986 0.906 -0.377 1.00 98.69 89 ALA A C 1
ATOM 727 O O . ALA A 1 89 ? 14.834 0.142 0.081 1.00 98.69 89 ALA A O 1
ATOM 728 N N . TYR A 1 90 ? 13.135 0.512 -1.328 1.00 98.69 90 TYR A N 1
ATOM 729 C CA . TYR A 1 90 ? 13.076 -0.881 -1.778 1.00 98.69 90 TYR A CA 1
ATOM 730 C C . TYR A 1 90 ? 14.297 -1.271 -2.609 1.00 98.69 90 TYR A C 1
ATOM 732 O O . TYR A 1 90 ? 14.910 -2.306 -2.371 1.00 98.69 90 TYR A O 1
ATOM 740 N N . ASN A 1 91 ? 14.699 -0.433 -3.564 1.00 98.19 91 ASN A N 1
ATOM 741 C CA . ASN A 1 91 ? 15.897 -0.721 -4.350 1.00 98.19 91 ASN A CA 1
ATOM 742 C C . ASN A 1 91 ? 17.161 -0.662 -3.483 1.00 98.19 91 ASN A C 1
ATOM 744 O O . ASN A 1 91 ? 18.086 -1.438 -3.709 1.00 98.19 91 ASN A O 1
ATOM 748 N N . ASP A 1 92 ? 17.201 0.228 -2.490 1.00 98.69 92 ASP A N 1
ATOM 749 C CA . ASP A 1 92 ? 18.289 0.282 -1.512 1.00 98.69 92 ASP A CA 1
ATOM 750 C C . ASP A 1 92 ? 18.395 -1.021 -0.698 1.00 98.69 92 ASP A C 1
ATOM 752 O O . ASP A 1 92 ? 19.419 -1.707 -0.747 1.00 98.69 92 ASP A O 1
ATOM 756 N N . THR A 1 93 ? 17.301 -1.454 -0.062 1.00 98.56 93 THR A N 1
ATOM 757 C CA . THR A 1 93 ? 17.313 -2.688 0.738 1.00 98.56 93 THR A CA 1
ATOM 758 C C . THR A 1 93 ? 17.568 -3.939 -0.106 1.00 98.56 93 THR A C 1
ATOM 760 O O . THR A 1 93 ? 18.235 -4.859 0.358 1.00 98.56 93 THR A O 1
ATOM 763 N N . HIS A 1 94 ? 17.116 -3.988 -1.366 1.00 98.69 94 HIS A N 1
ATOM 764 C CA . HIS A 1 94 ? 17.403 -5.118 -2.255 1.00 98.69 94 HIS A CA 1
ATOM 765 C C . HIS A 1 94 ? 18.883 -5.229 -2.611 1.00 98.69 94 HIS A C 1
ATOM 767 O O . HIS A 1 94 ? 19.416 -6.337 -2.607 1.00 98.69 94 HIS A O 1
ATOM 773 N N . ARG A 1 95 ? 19.571 -4.104 -2.844 1.00 98.31 95 ARG A N 1
ATOM 774 C CA . ARG A 1 95 ? 21.024 -4.115 -3.081 1.00 98.31 95 ARG A CA 1
ATOM 775 C C . ARG A 1 95 ? 21.787 -4.665 -1.882 1.00 98.31 95 ARG A C 1
ATOM 777 O O . ARG A 1 95 ? 22.776 -5.363 -2.075 1.00 98.31 95 ARG A O 1
ATOM 784 N N . HIS A 1 96 ? 21.315 -4.389 -0.668 1.00 98.50 96 HIS A N 1
ATOM 785 C CA . HIS A 1 96 ? 21.890 -4.955 0.548 1.00 98.50 96 HIS A CA 1
ATOM 786 C C . HIS A 1 96 ? 21.541 -6.443 0.728 1.00 98.50 96 HIS A C 1
ATOM 788 O O . HIS A 1 96 ? 22.436 -7.269 0.879 1.00 98.50 96 HIS A O 1
ATOM 794 N N . ARG A 1 97 ? 20.248 -6.791 0.688 1.00 98.50 97 ARG A N 1
ATOM 795 C CA . ARG A 1 97 ? 19.728 -8.135 0.996 1.00 98.50 97 ARG A CA 1
ATOM 796 C C . ARG A 1 97 ? 20.102 -9.187 -0.050 1.00 98.50 97 ARG A C 1
ATOM 798 O O . ARG A 1 97 ? 20.344 -10.332 0.310 1.00 98.50 97 ARG A O 1
ATOM 805 N N . LEU A 1 98 ? 20.096 -8.817 -1.330 1.00 98.25 98 LEU A N 1
ATOM 806 C CA . LEU A 1 98 ? 20.263 -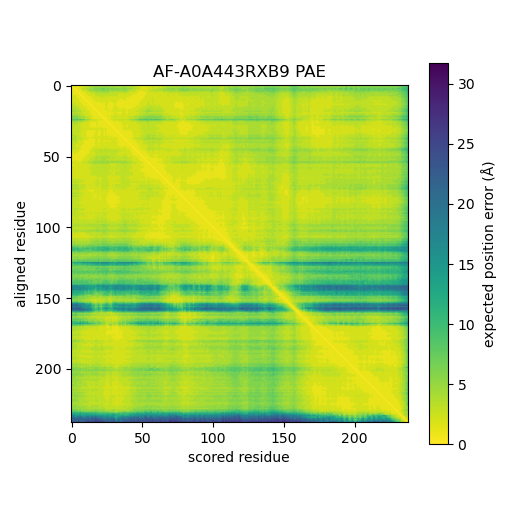9.736 -2.466 1.00 98.25 98 LEU A CA 1
ATOM 807 C C . LEU A 1 98 ? 21.529 -9.458 -3.291 1.00 98.25 98 LEU A C 1
ATOM 809 O O . LEU A 1 98 ? 21.930 -10.294 -4.096 1.00 98.25 98 LEU A O 1
ATOM 813 N N . GLY A 1 99 ? 22.162 -8.300 -3.093 1.00 97.75 99 GLY A N 1
ATOM 814 C CA . GLY A 1 99 ? 23.337 -7.856 -3.841 1.00 97.75 99 GLY A CA 1
ATOM 815 C C . GLY A 1 99 ? 23.009 -6.846 -4.943 1.00 97.75 99 GLY A C 1
ATOM 816 O O . GLY A 1 99 ? 21.865 -6.692 -5.371 1.00 97.75 99 GLY A O 1
ATOM 817 N N . ALA A 1 100 ? 24.034 -6.142 -5.431 1.00 96.50 100 ALA A N 1
ATOM 818 C CA . ALA A 1 100 ? 23.878 -5.075 -6.427 1.00 96.50 100 ALA A CA 1
ATOM 819 C C . ALA A 1 100 ? 23.177 -5.544 -7.719 1.00 96.50 100 ALA A C 1
ATOM 821 O O . ALA A 1 100 ? 22.366 -4.812 -8.288 1.00 96.50 100 ALA A O 1
ATOM 822 N N . ASN A 1 101 ? 23.434 -6.791 -8.123 1.00 96.75 101 ASN A N 1
ATOM 823 C CA . ASN A 1 101 ? 22.906 -7.413 -9.338 1.00 96.75 101 ASN A CA 1
ATOM 824 C C . ASN A 1 101 ? 21.648 -8.273 -9.096 1.00 96.75 101 ASN A C 1
ATOM 826 O O . ASN A 1 101 ? 21.357 -9.183 -9.867 1.00 96.75 101 ASN A O 1
ATOM 830 N N . PHE A 1 102 ? 20.859 -7.990 -8.048 1.00 96.88 102 PHE A N 1
ATOM 831 C CA . PHE A 1 102 ? 19.644 -8.760 -7.718 1.00 96.88 102 PHE A CA 1
ATOM 832 C C . PHE A 1 102 ? 18.613 -8.844 -8.859 1.00 96.88 102 PHE A C 1
ATOM 834 O O . PHE A 1 102 ? 17.806 -9.772 -8.907 1.00 96.88 102 PHE A O 1
ATOM 841 N N . HIS A 1 103 ? 18.625 -7.870 -9.770 1.00 93.94 103 HIS A N 1
ATOM 842 C CA . HIS A 1 103 ? 17.754 -7.809 -10.941 1.00 93.94 103 HIS A CA 1
ATOM 843 C C . HIS A 1 103 ? 18.106 -8.866 -12.002 1.00 93.94 103 HIS A C 1
ATOM 845 O O . HIS A 1 103 ? 17.268 -9.180 -12.842 1.00 93.94 103 HIS A O 1
ATOM 851 N N . SER A 1 104 ? 19.309 -9.445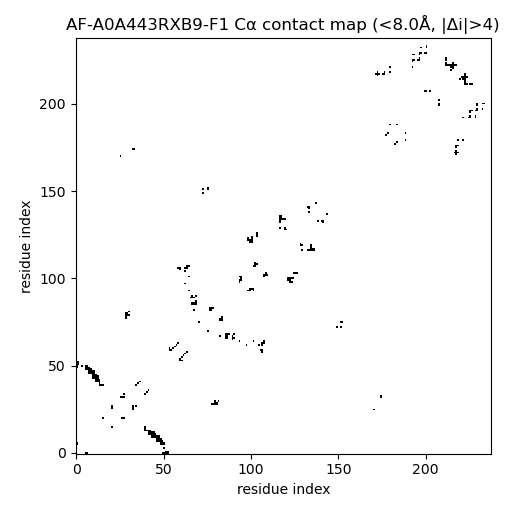 -11.955 1.00 93.81 104 SER A N 1
ATOM 852 C CA . SER A 1 104 ? 19.719 -10.546 -12.835 1.00 93.81 104 SER A CA 1
ATOM 853 C C . SER A 1 104 ? 19.217 -11.910 -12.349 1.00 93.81 104 SER A C 1
ATOM 855 O O . SER A 1 104 ? 19.251 -12.878 -13.112 1.00 93.81 104 SER A O 1
ATOM 857 N N . LEU A 1 105 ? 18.722 -12.008 -11.106 1.00 96.06 105 LEU A N 1
ATOM 858 C CA . LEU A 1 105 ? 18.118 -13.235 -10.583 1.00 96.06 105 LEU A CA 1
ATOM 859 C C . LEU A 1 105 ? 16.878 -13.607 -11.415 1.00 96.06 105 LEU A C 1
ATOM 861 O O . LEU A 1 105 ? 16.070 -12.721 -11.708 1.00 96.06 105 LEU A O 1
ATOM 865 N N . PRO A 1 106 ? 16.672 -14.892 -11.773 1.00 96.62 106 PRO A N 1
ATOM 866 C CA . PRO A 1 106 ? 15.634 -15.289 -12.727 1.00 96.62 106 PRO A CA 1
ATOM 867 C C . PRO A 1 106 ? 14.223 -14.786 -12.410 1.00 96.62 106 PRO A C 1
ATOM 869 O O . PRO A 1 106 ? 13.486 -14.457 -13.334 1.00 96.62 106 PRO A O 1
ATOM 872 N N . VAL A 1 107 ? 13.855 -14.703 -11.127 1.00 97.94 107 VAL A N 1
ATOM 873 C CA . VAL A 1 107 ? 12.520 -14.259 -10.702 1.00 97.94 107 VAL A CA 1
ATOM 874 C C . VAL A 1 107 ? 12.331 -12.735 -10.756 1.00 97.94 107 VAL A C 1
ATOM 876 O O . VAL A 1 107 ? 11.209 -12.258 -10.889 1.00 97.94 107 VAL A O 1
ATOM 879 N N . ASN A 1 108 ? 13.423 -11.967 -10.698 1.00 97.56 108 ASN A N 1
ATOM 880 C CA . ASN A 1 108 ? 13.401 -10.500 -10.716 1.00 97.56 108 ASN A CA 1
ATOM 881 C C . ASN A 1 108 ? 13.700 -9.924 -12.104 1.00 97.56 108 ASN A C 1
ATOM 883 O O . ASN A 1 108 ? 13.470 -8.738 -12.351 1.00 97.56 108 ASN A O 1
ATOM 887 N N . ARG A 1 109 ? 14.248 -10.748 -13.003 1.00 95.56 109 ARG A N 1
ATOM 888 C CA . ARG A 1 109 ? 14.673 -10.319 -14.329 1.00 95.56 109 ARG A CA 1
ATOM 889 C C . ARG A 1 109 ? 13.460 -9.972 -15.199 1.00 95.56 109 ARG A C 1
ATOM 891 O O . ARG A 1 109 ? 12.562 -10.803 -15.343 1.00 95.56 109 ARG A O 1
ATOM 898 N N . PRO A 1 110 ? 13.438 -8.792 -15.844 1.00 95.31 110 PRO A N 1
ATOM 899 C CA . PRO A 1 110 ? 12.390 -8.466 -16.802 1.00 95.31 110 PRO A CA 1
ATOM 900 C C . PRO A 1 110 ? 12.403 -9.453 -17.976 1.00 95.31 110 PRO A C 1
ATOM 902 O O . PRO A 1 110 ? 13.456 -9.868 -18.458 1.00 95.31 110 PRO A O 1
ATOM 905 N N . ILE A 1 111 ? 11.212 -9.807 -18.456 1.00 95.62 111 ILE A N 1
ATOM 906 C CA . ILE A 1 111 ? 11.014 -10.717 -19.599 1.00 95.62 111 ILE A CA 1
ATOM 907 C C . ILE A 1 111 ? 10.846 -9.974 -20.936 1.00 95.62 111 ILE A C 1
ATOM 909 O O . ILE A 1 111 ? 10.476 -10.572 -21.943 1.00 95.62 111 ILE A O 1
ATOM 913 N N . CYS A 1 112 ? 11.093 -8.665 -20.946 1.00 94.31 112 CYS A N 1
ATOM 914 C CA . CYS A 1 112 ? 11.078 -7.806 -22.127 1.00 94.31 112 CYS A CA 1
ATOM 915 C C . CYS A 1 112 ? 12.507 -7.356 -22.495 1.00 94.31 112 CYS A C 1
ATOM 917 O O . CYS A 1 112 ? 13.422 -7.506 -21.682 1.00 94.31 112 CYS A O 1
ATOM 919 N N . PRO A 1 113 ? 12.733 -6.811 -23.708 1.00 90.69 113 PRO A N 1
ATOM 920 C CA . PRO A 1 113 ? 14.042 -6.291 -24.090 1.00 90.69 113 PRO A CA 1
ATOM 921 C C . PRO A 1 113 ? 14.535 -5.203 -23.127 1.00 90.69 113 PRO A C 1
ATOM 923 O O . PRO A 1 113 ? 13.830 -4.228 -22.872 1.00 90.69 113 PRO A O 1
ATOM 926 N N . VAL A 1 114 ? 15.769 -5.347 -22.640 1.00 88.12 114 VAL A N 1
ATOM 927 C CA . VAL A 1 114 ? 16.443 -4.361 -21.786 1.00 88.12 114 VAL A CA 1
ATOM 928 C C . VAL A 1 114 ? 17.684 -3.848 -22.495 1.00 88.12 114 VAL A C 1
ATOM 930 O O . VAL A 1 114 ? 18.535 -4.630 -22.912 1.00 88.12 114 VAL A O 1
ATOM 933 N N . MET A 1 115 ? 17.811 -2.527 -22.590 1.00 83.69 115 MET A N 1
ATOM 934 C CA . MET A 1 115 ? 19.013 -1.868 -23.092 1.00 83.69 115 MET A CA 1
ATOM 935 C C . MET A 1 115 ? 19.505 -0.865 -22.051 1.00 83.69 115 MET A C 1
ATOM 937 O O . MET A 1 115 ? 18.977 0.238 -21.949 1.00 83.69 115 MET A O 1
ATOM 941 N N . ASN A 1 116 ? 20.519 -1.254 -21.275 1.00 84.25 116 ASN A N 1
ATOM 942 C CA . ASN A 1 116 ? 21.140 -0.384 -20.278 1.00 84.25 116 ASN A CA 1
ATOM 943 C C . ASN A 1 116 ? 22.676 -0.447 -20.367 1.00 84.25 116 ASN A C 1
ATOM 945 O O . ASN A 1 116 ? 23.331 -1.129 -19.579 1.00 84.25 116 ASN A O 1
ATOM 949 N N . PRO A 1 117 ? 23.278 0.214 -21.372 1.00 83.00 117 PRO A N 1
ATOM 950 C CA . PRO A 1 117 ? 24.701 0.080 -21.651 1.00 83.00 117 PRO A CA 1
ATOM 951 C C . PRO A 1 117 ? 25.596 0.746 -20.597 1.00 83.00 117 PRO A C 1
ATOM 953 O O . PRO A 1 117 ? 26.795 0.536 -20.647 1.00 83.00 117 PRO A O 1
ATOM 956 N N . THR A 1 118 ? 25.064 1.524 -19.656 1.00 89.38 118 THR A N 1
ATOM 957 C CA . THR A 1 118 ? 25.876 2.232 -18.651 1.00 89.38 118 THR A CA 1
A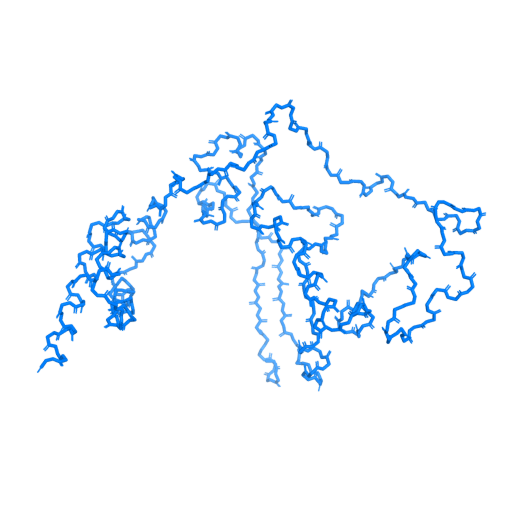TOM 958 C C . THR A 1 118 ? 25.924 1.531 -17.296 1.00 89.38 118 THR A C 1
ATOM 960 O O . THR A 1 118 ? 26.713 1.925 -16.445 1.00 89.38 118 THR A O 1
ATOM 963 N N . ILE A 1 119 ? 25.100 0.502 -17.073 1.00 92.94 119 ILE A N 1
ATOM 964 C CA . ILE A 1 119 ? 25.213 -0.356 -15.888 1.00 92.94 119 ILE A CA 1
ATOM 965 C C . ILE A 1 119 ? 26.144 -1.520 -16.236 1.00 92.94 119 ILE A C 1
ATOM 967 O O . ILE A 1 119 ? 25.913 -2.233 -17.217 1.00 92.94 119 ILE A O 1
ATOM 971 N N . ARG A 1 120 ? 27.224 -1.663 -15.464 1.00 94.19 120 ARG A N 1
ATOM 972 C CA . ARG A 1 120 ? 28.274 -2.671 -15.637 1.00 94.19 120 ARG A CA 1
ATOM 973 C C . ARG A 1 120 ? 28.751 -3.202 -14.288 1.00 94.19 120 ARG A C 1
ATOM 975 O O . ARG A 1 120 ? 28.636 -2.517 -13.272 1.00 94.19 120 ARG A O 1
ATOM 982 N N . ASP A 1 121 ? 29.355 -4.380 -14.333 1.00 96.00 121 ASP A N 1
ATOM 983 C CA . ASP A 1 121 ? 30.126 -5.016 -13.267 1.00 96.00 121 ASP A CA 1
ATOM 984 C C . ASP A 1 121 ? 29.270 -5.346 -12.028 1.00 96.00 121 ASP A C 1
ATOM 986 O O . ASP A 1 121 ? 28.151 -5.851 -12.137 1.00 96.00 121 ASP A O 1
ATOM 990 N N . GLY A 1 122 ? 29.811 -5.121 -10.828 1.00 96.50 122 GLY A N 1
ATOM 991 C CA . GLY A 1 122 ? 29.187 -5.488 -9.561 1.00 96.50 122 GLY A CA 1
ATOM 992 C C . GLY A 1 122 ? 29.401 -6.958 -9.170 1.00 96.50 122 GLY A C 1
ATOM 993 O O . GLY A 1 122 ? 29.720 -7.809 -10.004 1.00 96.50 122 GLY A O 1
ATOM 994 N N . PRO A 1 123 ? 29.250 -7.284 -7.875 1.00 96.44 123 PRO A N 1
ATOM 995 C CA . PRO A 1 123 ? 29.391 -8.652 -7.393 1.00 96.44 123 PRO A CA 1
ATOM 996 C C . PRO A 1 123 ? 28.357 -9.570 -8.051 1.00 96.44 123 PRO A C 1
ATOM 998 O O . PRO A 1 123 ? 27.220 -9.162 -8.299 1.00 96.44 123 PRO A O 1
ATOM 1001 N N . TYR A 1 124 ? 28.755 -10.820 -8.297 1.00 94.12 124 TYR A N 1
ATOM 1002 C CA . TYR A 1 124 ? 27.882 -11.851 -8.867 1.00 94.12 124 TYR A CA 1
ATOM 1003 C C . TYR A 1 124 ? 27.226 -11.433 -10.201 1.00 94.12 124 TYR A C 1
ATOM 1005 O O . TYR A 1 124 ? 26.054 -11.703 -10.450 1.00 94.12 124 TYR A O 1
ATOM 1013 N N . CYS A 1 125 ? 27.978 -10.742 -11.062 1.00 92.88 125 CYS A N 1
ATOM 1014 C CA . CYS A 1 125 ? 27.578 -10.468 -12.440 1.00 92.88 125 CYS A CA 1
ATOM 1015 C C . CYS A 1 125 ? 27.624 -11.778 -13.253 1.00 92.88 125 CYS A C 1
ATOM 1017 O O . CYS A 1 125 ? 28.699 -12.254 -13.610 1.00 92.88 125 CYS A O 1
ATOM 1019 N N . TYR A 1 126 ? 26.463 -12.410 -13.461 1.00 83.00 126 TYR A N 1
ATOM 1020 C CA . TYR A 1 126 ? 26.352 -13.730 -14.104 1.00 83.00 126 TYR A CA 1
ATOM 1021 C C . TYR A 1 126 ? 26.049 -13.681 -15.608 1.00 83.00 126 TYR A C 1
ATOM 1023 O O . TYR A 1 126 ? 26.082 -14.720 -16.267 1.00 83.00 126 TYR A O 1
ATOM 1031 N N . ASP A 1 127 ? 25.693 -12.514 -16.146 1.00 86.19 127 ASP A N 1
ATOM 1032 C CA . ASP A 1 127 ? 25.438 -12.342 -17.575 1.00 86.19 127 ASP A CA 1
ATOM 1033 C C . ASP A 1 127 ? 26.699 -11.875 -18.325 1.00 86.19 127 ASP A C 1
ATOM 1035 O O . ASP A 1 127 ? 27.791 -11.803 -17.767 1.00 86.19 127 ASP A O 1
ATOM 1039 N N . ASN A 1 128 ? 26.570 -11.588 -19.625 1.00 90.62 128 ASN A N 1
ATOM 1040 C CA . ASN A 1 128 ? 27.695 -11.112 -20.437 1.00 90.62 128 ASN A CA 1
ATOM 1041 C C . ASN A 1 128 ? 28.096 -9.655 -20.117 1.00 90.62 128 ASN A C 1
ATOM 1043 O O . ASN A 1 128 ? 28.938 -9.097 -20.813 1.00 90.62 128 ASN A O 1
ATOM 1047 N N . ASN A 1 129 ? 27.467 -8.996 -19.133 1.00 92.38 129 ASN A N 1
ATOM 1048 C CA . ASN A 1 129 ? 27.797 -7.649 -18.666 1.00 92.38 129 ASN A CA 1
ATOM 1049 C C . ASN A 1 129 ? 27.845 -6.599 -19.794 1.00 92.38 129 ASN A C 1
ATOM 1051 O O . ASN A 1 129 ? 28.689 -5.710 -19.822 1.00 92.38 129 ASN A O 1
ATOM 1055 N N . GLY A 1 130 ? 26.985 -6.744 -20.806 1.00 90.00 130 GLY A N 1
ATOM 1056 C CA . GLY A 1 130 ? 26.998 -5.892 -21.999 1.00 90.00 130 GLY A CA 1
ATOM 1057 C C . GLY A 1 130 ? 28.176 -6.103 -22.969 1.00 90.00 130 GLY A C 1
ATOM 1058 O O . GLY A 1 130 ? 28.240 -5.396 -23.973 1.00 90.00 130 GLY A O 1
ATOM 1059 N N . GLY A 1 131 ? 29.061 -7.074 -22.734 1.00 92.44 131 GLY A N 1
ATOM 1060 C CA . GLY A 1 131 ? 30.166 -7.444 -23.622 1.00 92.44 131 GLY A CA 1
ATOM 1061 C C . GLY A 1 131 ? 31.061 -6.260 -23.997 1.00 92.44 131 GLY A C 1
ATOM 1062 O O . GLY A 1 131 ? 31.375 -5.409 -23.170 1.00 92.44 131 GLY A O 1
ATOM 1063 N N . GLU A 1 132 ? 31.432 -6.179 -25.274 1.00 92.12 132 GLU A N 1
ATOM 1064 C CA . GLU A 1 132 ? 32.275 -5.104 -25.823 1.00 92.12 132 GLU A CA 1
ATOM 1065 C C . GLU A 1 132 ? 31.502 -3.804 -26.129 1.00 92.12 132 GLU A C 1
ATOM 1067 O O . GLU A 1 132 ? 32.057 -2.864 -26.700 1.00 92.12 132 GLU A O 1
ATOM 1072 N N . MET A 1 133 ? 30.209 -3.720 -25.785 1.00 91.19 133 MET A N 1
ATOM 1073 C CA . MET A 1 133 ? 29.422 -2.515 -26.059 1.00 91.19 133 MET A CA 1
ATOM 1074 C C . MET A 1 133 ? 29.959 -1.315 -25.263 1.00 91.19 133 MET A C 1
ATOM 1076 O O . MET A 1 133 ? 30.168 -1.445 -24.051 1.00 91.19 133 MET A O 1
ATOM 1080 N N . PRO A 1 134 ? 30.066 -0.120 -25.883 1.00 92.50 134 PRO A N 1
ATOM 1081 C CA . PRO A 1 134 ? 30.436 1.109 -25.188 1.00 92.50 134 PRO A CA 1
ATOM 1082 C C . PRO A 1 134 ? 29.625 1.317 -23.911 1.00 92.50 134 PRO A C 1
ATOM 1084 O O . PRO A 1 134 ? 28.395 1.248 -23.920 1.00 92.50 134 PRO A O 1
ATOM 1087 N N . ASN A 1 135 ? 30.326 1.586 -22.813 1.00 93.31 135 ASN A N 1
ATOM 1088 C CA . ASN A 1 135 ? 29.750 1.671 -21.473 1.00 93.31 135 ASN A CA 1
ATOM 1089 C C . ASN A 1 135 ? 29.388 3.103 -21.033 1.00 93.31 135 ASN A C 1
ATOM 1091 O O . ASN A 1 135 ? 29.154 3.352 -19.853 1.00 93.31 135 ASN A O 1
ATOM 1095 N N . TYR A 1 136 ? 29.337 4.050 -21.973 1.00 91.56 136 TYR A N 1
ATOM 1096 C CA . TYR A 1 136 ? 29.086 5.469 -21.716 1.00 91.56 136 TYR A CA 1
ATOM 1097 C C . TYR A 1 136 ? 27.996 6.033 -22.640 1.00 91.56 136 TYR A C 1
ATOM 1099 O O . TYR A 1 136 ? 27.761 5.525 -23.740 1.00 91.56 136 TYR A O 1
ATOM 1107 N N . TYR A 1 137 ? 27.325 7.101 -22.201 1.00 89.81 137 TYR A N 1
ATOM 1108 C CA . TYR A 1 137 ? 26.284 7.800 -22.958 1.00 89.81 137 TYR A CA 1
ATOM 1109 C C . TYR A 1 137 ? 26.397 9.325 -22.763 1.00 89.81 137 TYR A C 1
ATOM 1111 O O . TYR A 1 137 ? 26.582 9.757 -21.624 1.00 89.81 137 TYR A O 1
ATOM 1119 N N . PRO A 1 138 ? 26.251 10.150 -23.821 1.00 90.56 138 PRO A N 1
ATOM 1120 C CA . PRO A 1 138 ? 26.034 9.768 -25.222 1.00 90.56 138 PRO A CA 1
ATOM 1121 C C . PRO A 1 138 ? 27.291 9.168 -25.885 1.00 90.56 138 PRO A C 1
ATOM 1123 O O . PRO A 1 138 ? 28.411 9.444 -25.467 1.00 90.56 138 PRO A O 1
ATOM 1126 N N . ASN A 1 139 ? 27.112 8.344 -26.926 1.00 90.44 139 ASN A N 1
ATOM 1127 C CA . ASN A 1 139 ? 28.206 7.783 -27.733 1.00 90.44 139 ASN A CA 1
ATOM 1128 C C . ASN A 1 139 ? 27.811 7.638 -29.214 1.00 90.44 139 ASN A C 1
ATOM 1130 O O . ASN A 1 139 ? 26.627 7.612 -29.548 1.00 90.44 139 ASN A O 1
ATOM 1134 N N . SER A 1 140 ? 28.807 7.505 -30.093 1.00 91.69 140 SER A N 1
ATOM 1135 C CA . SER A 1 140 ? 28.622 7.470 -31.553 1.00 91.69 140 SER A CA 1
ATOM 1136 C C . SER A 1 140 ? 28.444 6.065 -32.151 1.00 91.69 140 SER A C 1
ATOM 1138 O O . SER A 1 140 ? 28.413 5.937 -33.371 1.00 91.69 140 SER A O 1
ATOM 1140 N N . PHE A 1 141 ? 28.346 5.012 -31.333 1.00 89.88 141 PHE A N 1
ATOM 1141 C CA . PHE A 1 141 ? 28.401 3.616 -31.796 1.00 89.88 141 PHE A CA 1
ATOM 1142 C C . PHE A 1 141 ? 27.082 2.856 -31.614 1.00 89.88 141 PHE A C 1
ATOM 1144 O O . PHE A 1 141 ? 26.705 2.066 -32.471 1.00 89.88 141 PHE A O 1
ATOM 1151 N N . LEU A 1 142 ? 26.371 3.078 -30.502 1.00 80.69 142 LEU A N 1
ATOM 1152 C CA . LEU A 1 142 ? 25.184 2.288 -30.145 1.00 80.69 142 LEU A CA 1
ATOM 1153 C C . LEU A 1 142 ? 23.875 2.842 -30.721 1.00 80.69 142 LEU A C 1
ATOM 1155 O O . LEU A 1 142 ? 22.847 2.180 -30.613 1.00 80.69 142 LEU A O 1
ATOM 1159 N N . ASN A 1 143 ? 23.887 4.064 -31.274 1.00 79.75 143 ASN A N 1
ATOM 1160 C CA . ASN A 1 143 ? 22.697 4.824 -31.697 1.00 79.75 143 ASN A CA 1
ATOM 1161 C C . ASN A 1 143 ? 21.531 4.761 -30.680 1.00 79.75 143 ASN A C 1
ATOM 1163 O O . ASN A 1 143 ? 20.362 4.905 -31.042 1.00 79.75 143 ASN A O 1
ATOM 1167 N N . ALA A 1 144 ? 21.849 4.529 -29.402 1.00 77.06 144 ALA A N 1
ATOM 1168 C CA . ALA A 1 144 ? 20.887 4.536 -28.320 1.00 77.06 144 ALA A CA 1
ATOM 1169 C C . ALA A 1 144 ? 20.361 5.966 -28.197 1.00 77.06 144 ALA A C 1
ATOM 1171 O O . ALA A 1 144 ? 21.142 6.917 -28.228 1.00 77.06 144 ALA A O 1
ATOM 1172 N N . LYS A 1 145 ? 19.044 6.134 -28.097 1.00 78.06 145 LYS A N 1
ATOM 1173 C CA . LYS A 1 145 ? 18.420 7.448 -27.941 1.00 78.06 145 LYS A CA 1
ATOM 1174 C C . LYS A 1 145 ? 17.399 7.387 -26.827 1.00 78.06 145 LYS A C 1
ATOM 1176 O O . LYS A 1 145 ? 16.645 6.420 -26.721 1.00 78.06 145 LYS A O 1
ATOM 1181 N N . THR A 1 146 ? 17.346 8.449 -26.036 1.00 80.81 146 THR A N 1
ATOM 1182 C CA . THR A 1 146 ? 16.195 8.697 -25.174 1.00 80.81 146 THR A CA 1
ATOM 1183 C C . THR A 1 146 ? 14.946 8.819 -26.046 1.00 80.81 146 THR A C 1
ATOM 1185 O O . THR A 1 146 ? 14.955 9.464 -27.098 1.00 80.81 146 THR A O 1
ATOM 1188 N N . ASN A 1 147 ? 13.863 8.157 -25.641 1.00 85.94 147 ASN A N 1
ATOM 1189 C CA . ASN A 1 147 ? 12.612 8.192 -26.384 1.00 85.94 147 ASN A CA 1
ATOM 1190 C C . ASN A 1 147 ? 11.681 9.237 -25.768 1.00 85.94 147 ASN A C 1
ATOM 1192 O O . ASN A 1 147 ? 11.115 9.020 -24.700 1.00 85.94 147 ASN A O 1
ATOM 1196 N N . ALA A 1 148 ? 11.495 10.356 -26.471 1.00 88.50 148 ALA A N 1
ATOM 1197 C CA . ALA A 1 148 ? 10.650 11.456 -26.010 1.00 88.50 148 ALA A CA 1
ATOM 1198 C C . ALA A 1 148 ? 9.180 11.056 -25.772 1.00 88.50 148 ALA A C 1
ATOM 1200 O O . ALA A 1 148 ? 8.478 11.752 -25.047 1.00 88.50 148 ALA A O 1
ATOM 1201 N N . LYS A 1 149 ? 8.715 9.934 -26.343 1.00 90.75 149 LYS A N 1
ATOM 1202 C CA . LYS A 1 149 ? 7.356 9.408 -26.126 1.00 90.75 149 LYS A CA 1
ATOM 1203 C C . LYS A 1 149 ? 7.119 8.881 -24.708 1.00 90.75 149 LYS A C 1
ATOM 1205 O O . LYS A 1 149 ? 5.967 8.687 -24.346 1.00 90.75 149 LYS A O 1
ATOM 1210 N N . PHE A 1 150 ? 8.181 8.607 -23.951 1.00 91.69 150 PHE A N 1
ATOM 1211 C CA . PHE A 1 150 ? 8.106 8.028 -22.606 1.00 91.69 150 PHE A CA 1
ATOM 1212 C C . PHE A 1 150 ? 8.583 8.995 -21.517 1.00 91.69 150 PHE A C 1
ATOM 1214 O O . PHE A 1 150 ? 8.914 8.553 -20.424 1.00 91.69 150 PHE A O 1
ATOM 1221 N N . ILE A 1 151 ? 8.664 10.293 -21.826 1.00 92.56 151 ILE A N 1
ATOM 1222 C CA . ILE A 1 151 ? 8.931 11.322 -20.816 1.00 92.56 151 ILE A CA 1
ATOM 1223 C C . ILE A 1 151 ? 7.735 11.381 -19.862 1.00 92.56 151 ILE A C 1
ATOM 1225 O O . ILE A 1 151 ? 6.589 11.335 -20.308 1.00 92.56 151 ILE A O 1
ATOM 1229 N N . GLU A 1 152 ? 8.029 11.501 -18.574 1.00 94.06 152 GLU A N 1
ATOM 1230 C CA . GLU A 1 152 ? 7.054 11.571 -17.492 1.00 94.06 152 GLU A CA 1
ATOM 1231 C C . GLU A 1 152 ? 6.134 12.792 -17.616 1.00 94.06 152 GLU A C 1
ATOM 1233 O O . GLU A 1 152 ? 6.489 13.825 -18.209 1.00 94.06 152 GLU A O 1
ATOM 1238 N N . HIS A 1 153 ? 4.950 12.690 -17.012 1.00 93.94 153 HIS A N 1
ATOM 1239 C CA . HIS A 1 153 ? 4.037 13.811 -16.878 1.00 93.94 153 HIS A CA 1
ATOM 1240 C C . HIS A 1 153 ? 4.728 14.986 -16.174 1.00 93.94 153 HIS A C 1
ATOM 1242 O O . HIS A 1 153 ? 5.385 14.854 -15.141 1.00 93.94 153 HIS A O 1
ATOM 1248 N N . ARG A 1 154 ? 4.563 16.183 -16.741 1.00 89.88 154 ARG A N 1
ATOM 1249 C CA . ARG A 1 154 ? 5.120 17.414 -16.181 1.00 89.88 154 ARG A CA 1
ATOM 1250 C C . ARG A 1 154 ? 4.007 18.234 -15.567 1.00 89.88 154 ARG A C 1
ATOM 1252 O O . ARG A 1 154 ? 3.315 18.950 -16.285 1.00 89.88 154 ARG A O 1
ATOM 1259 N N . ASP A 1 155 ? 3.915 18.179 -14.247 1.00 81.25 155 ASP A N 1
ATOM 1260 C CA . ASP A 1 155 ? 3.153 19.155 -13.478 1.00 81.25 155 ASP A CA 1
ATOM 1261 C C . ASP A 1 155 ? 4.090 20.197 -12.856 1.00 81.25 155 ASP A C 1
ATOM 1263 O O . ASP A 1 155 ? 5.244 19.901 -12.529 1.00 81.25 155 ASP A O 1
ATOM 1267 N N . ARG A 1 156 ? 3.627 21.441 -12.728 1.00 76.12 156 ARG A N 1
ATOM 1268 C CA . ARG A 1 156 ? 4.418 22.538 -12.163 1.00 76.12 156 ARG A CA 1
ATOM 1269 C C . ARG A 1 156 ? 3.802 23.001 -10.854 1.00 76.12 156 ARG A C 1
ATOM 1271 O O . ARG A 1 156 ? 2.830 23.746 -10.851 1.00 76.12 156 ARG A O 1
ATOM 1278 N N . VAL A 1 157 ? 4.473 22.687 -9.750 1.00 76.00 157 VAL A N 1
ATOM 1279 C CA . VAL A 1 157 ? 4.260 23.394 -8.484 1.00 76.00 157 VAL A CA 1
ATOM 1280 C C . VAL A 1 157 ? 4.969 24.744 -8.589 1.00 76.00 157 VAL A C 1
ATOM 1282 O O . VAL A 1 157 ? 6.190 24.827 -8.485 1.00 76.00 157 VAL A O 1
ATOM 1285 N N . THR A 1 158 ? 4.222 25.806 -8.886 1.00 65.06 158 THR A N 1
ATOM 1286 C CA . THR A 1 158 ? 4.807 27.129 -9.164 1.00 65.06 158 THR A CA 1
ATOM 1287 C C . THR A 1 158 ? 5.052 27.976 -7.916 1.00 65.06 158 THR A C 1
ATOM 1289 O O . THR A 1 158 ? 5.767 28.971 -8.005 1.00 65.06 158 THR A O 1
ATOM 1292 N N . GLN A 1 159 ? 4.462 27.618 -6.770 1.00 78.06 159 GLN A N 1
ATOM 1293 C CA . GLN A 1 159 ? 4.535 28.392 -5.526 1.00 78.06 159 GLN A CA 1
ATOM 1294 C C . GLN A 1 159 ? 4.521 27.464 -4.302 1.00 78.06 159 GLN A C 1
ATOM 1296 O O . GLN A 1 159 ? 3.456 27.061 -3.845 1.00 78.06 159 GLN A O 1
ATOM 1301 N N . ALA A 1 160 ? 5.699 27.112 -3.780 1.00 85.50 160 ALA A N 1
ATOM 1302 C CA . ALA A 1 160 ? 5.839 26.405 -2.506 1.00 85.50 160 ALA A CA 1
ATOM 1303 C C . ALA A 1 160 ? 7.251 26.579 -1.926 1.00 85.50 160 ALA A C 1
ATOM 1305 O O . ALA A 1 160 ? 8.235 26.563 -2.669 1.00 85.50 160 ALA A O 1
ATOM 1306 N N . ASP A 1 161 ? 7.348 26.672 -0.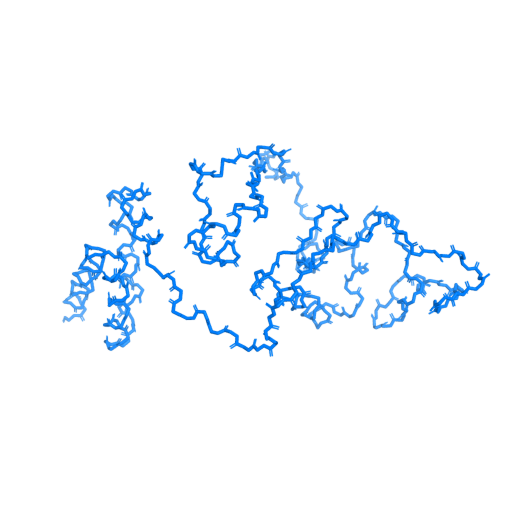600 1.00 92.94 161 ASP A N 1
ATOM 1307 C CA . ASP A 1 161 ? 8.626 26.600 0.104 1.00 92.94 161 ASP A CA 1
ATOM 1308 C C . ASP A 1 161 ? 9.098 25.148 0.213 1.00 92.94 161 ASP A C 1
ATOM 1310 O O . ASP A 1 161 ? 8.353 24.247 0.627 1.00 92.94 161 ASP A O 1
ATOM 1314 N N . VAL A 1 162 ? 10.375 24.925 -0.096 1.00 94.62 162 VAL A N 1
ATOM 1315 C CA . VAL A 1 162 ? 11.044 23.648 0.167 1.00 94.62 162 VAL A CA 1
ATOM 1316 C C . VAL A 1 162 ? 11.316 23.553 1.668 1.00 94.62 162 VAL A C 1
ATOM 1318 O O . VAL A 1 162 ? 12.322 24.049 2.173 1.00 94.62 162 VAL A O 1
ATOM 1321 N N . TYR A 1 163 ? 10.389 22.927 2.392 1.00 94.81 163 TYR A N 1
ATOM 1322 C CA . TYR A 1 163 ? 10.419 22.817 3.849 1.00 94.81 163 TYR A CA 1
ATOM 1323 C C . TYR A 1 163 ? 9.860 21.472 4.338 1.00 94.81 163 TYR A C 1
ATOM 1325 O O . TYR A 1 163 ? 9.276 20.695 3.581 1.00 94.81 163 TYR A O 1
ATOM 1333 N N . ARG A 1 164 ? 10.043 21.177 5.631 1.00 95.75 164 ARG A N 1
ATOM 1334 C CA . ARG A 1 164 ? 9.452 20.008 6.296 1.00 95.75 164 ARG A CA 1
ATOM 1335 C C . ARG A 1 164 ? 8.058 20.364 6.806 1.00 95.75 164 ARG A C 1
ATOM 1337 O O . ARG A 1 164 ? 7.898 20.771 7.951 1.00 95.75 164 ARG A O 1
ATOM 1344 N N . HIS A 1 165 ? 7.062 20.219 5.940 1.00 93.31 165 HIS A N 1
ATOM 1345 C CA . HIS A 1 165 ? 5.662 20.480 6.279 1.00 93.31 165 HIS A CA 1
ATOM 1346 C C . HIS A 1 165 ? 5.112 19.398 7.216 1.00 93.31 165 HIS A C 1
ATOM 1348 O O . HIS A 1 165 ? 5.040 18.222 6.832 1.00 93.31 165 HIS A O 1
ATOM 1354 N N . ASP A 1 166 ? 4.743 19.801 8.434 1.00 94.62 166 ASP A N 1
ATOM 1355 C CA . ASP A 1 166 ? 4.115 18.935 9.434 1.00 94.62 166 ASP A CA 1
ATOM 1356 C C . ASP A 1 166 ? 2.681 18.574 9.018 1.00 94.62 166 ASP A C 1
ATOM 1358 O O . ASP A 1 166 ? 1.918 19.431 8.578 1.00 94.62 166 ASP A O 1
ATOM 1362 N N . SER A 1 167 ? 2.330 17.298 9.151 1.00 93.00 167 SER A N 1
ATOM 1363 C CA . SER A 1 167 ? 1.000 16.748 8.858 1.00 93.00 167 SER A CA 1
ATOM 1364 C C . SER A 1 167 ? 0.365 16.064 10.074 1.00 93.00 167 SER A C 1
ATOM 1366 O O . SER A 1 167 ? -0.662 15.408 9.945 1.00 93.00 167 SER A O 1
ATOM 1368 N N . ALA A 1 168 ? 0.937 16.211 11.277 1.00 90.12 168 ALA A N 1
ATOM 1369 C CA . ALA A 1 168 ? 0.414 15.579 12.491 1.00 90.12 168 ALA A CA 1
ATOM 1370 C C . ALA A 1 168 ? -0.987 16.080 12.896 1.00 90.12 168 ALA A C 1
ATOM 1372 O O . ALA A 1 168 ? -1.748 15.346 13.529 1.00 90.12 168 ALA A O 1
ATOM 1373 N N . ASN A 1 169 ? -1.330 17.317 12.521 1.00 89.00 169 ASN A N 1
ATOM 1374 C CA . ASN A 1 169 ? -2.615 17.953 12.829 1.00 89.00 169 ASN A CA 1
ATOM 1375 C C . ASN A 1 169 ? -3.676 17.775 11.728 1.00 89.00 169 ASN A C 1
ATOM 1377 O O . ASN A 1 169 ? -4.734 18.399 11.808 1.00 89.00 169 ASN A O 1
ATOM 1381 N N . GLU A 1 170 ? -3.409 16.958 10.704 1.00 93.88 170 GLU A N 1
ATOM 1382 C CA . GLU A 1 170 ? -4.442 16.554 9.745 1.00 93.88 170 GLU A CA 1
ATOM 1383 C C . GLU A 1 170 ? -5.554 15.744 10.450 1.00 93.88 170 GLU A C 1
ATOM 1385 O O . GLU A 1 170 ? -5.415 15.309 11.598 1.00 93.88 170 GLU A O 1
ATOM 1390 N N . ASP A 1 171 ? -6.704 15.570 9.792 1.00 97.69 171 ASP A N 1
ATOM 1391 C CA . ASP A 1 171 ? -7.838 14.855 10.387 1.00 97.69 171 ASP A CA 1
ATOM 1392 C C . ASP A 1 171 ? -7.477 13.389 10.662 1.00 97.69 171 ASP A C 1
ATOM 1394 O O . ASP A 1 171 ? -7.196 12.630 9.741 1.00 97.69 171 ASP A O 1
ATOM 1398 N N . ASN A 1 172 ? -7.529 12.966 11.923 1.00 98.00 172 ASN A N 1
ATOM 1399 C CA . ASN A 1 172 ? -7.160 11.608 12.331 1.00 98.00 172 ASN A CA 1
ATOM 1400 C C . ASN A 1 172 ? -8.363 10.720 12.703 1.00 98.00 172 ASN A C 1
ATOM 1402 O O . ASN A 1 172 ? -8.180 9.567 13.093 1.00 98.00 172 ASN A O 1
ATOM 1406 N N . PHE A 1 173 ? -9.590 11.245 12.648 1.00 98.12 173 PHE A N 1
ATOM 1407 C CA . PHE A 1 173 ? -10.724 10.669 13.379 1.00 98.12 173 PHE A CA 1
ATOM 1408 C C . PHE A 1 173 ? -11.990 10.509 12.537 1.00 98.12 173 PHE A C 1
ATOM 1410 O O . PHE A 1 173 ? -12.738 9.558 12.763 1.00 98.12 173 PHE A O 1
ATOM 1417 N N . THR A 1 174 ? -12.227 11.364 11.540 1.00 98.31 174 THR A N 1
ATOM 1418 C CA . THR A 1 174 ? -13.492 11.388 10.790 1.00 98.31 174 THR A CA 1
ATOM 1419 C C . THR A 1 174 ? -13.747 10.080 10.040 1.00 98.31 174 THR A C 1
ATOM 1421 O O . THR A 1 174 ? -14.817 9.484 10.173 1.00 98.31 174 THR A O 1
ATOM 1424 N N . GLN A 1 175 ? -12.761 9.569 9.295 1.00 98.38 175 GLN A N 1
ATOM 1425 C CA . GLN A 1 175 ? -12.933 8.302 8.572 1.00 98.38 175 GLN A CA 1
ATOM 1426 C C . GLN A 1 175 ? -12.927 7.076 9.497 1.00 98.38 175 GLN A C 1
ATOM 1428 O O . GLN A 1 175 ? -13.596 6.087 9.202 1.00 98.38 175 GLN A O 1
ATOM 1433 N N . VAL A 1 176 ? -12.253 7.150 10.650 1.00 98.56 176 VAL A N 1
ATOM 1434 C CA . VAL A 1 176 ? -12.299 6.091 11.673 1.00 98.56 176 VAL A CA 1
ATOM 1435 C C . VAL A 1 176 ? -13.692 6.013 12.302 1.00 98.56 176 VAL A C 1
ATOM 1437 O O . VAL A 1 176 ? -14.223 4.918 12.486 1.00 98.56 176 VAL A O 1
ATOM 1440 N N . SER A 1 177 ? -14.313 7.164 12.572 1.00 98.44 177 SER A N 1
ATOM 1441 C CA . SER A 1 177 ? -15.701 7.239 13.032 1.00 98.44 177 SER A CA 1
ATOM 1442 C C . SER A 1 177 ? -16.659 6.638 12.004 1.00 98.44 177 SER A C 1
ATOM 1444 O O . SER A 1 177 ? -17.460 5.766 12.331 1.00 98.44 177 SER A O 1
ATOM 1446 N N . ALA A 1 178 ? -16.510 7.009 10.727 1.00 98.31 178 ALA A N 1
ATOM 1447 C CA . ALA A 1 178 ? -17.322 6.446 9.651 1.00 98.31 178 ALA A CA 1
ATOM 1448 C C . ALA A 1 178 ? -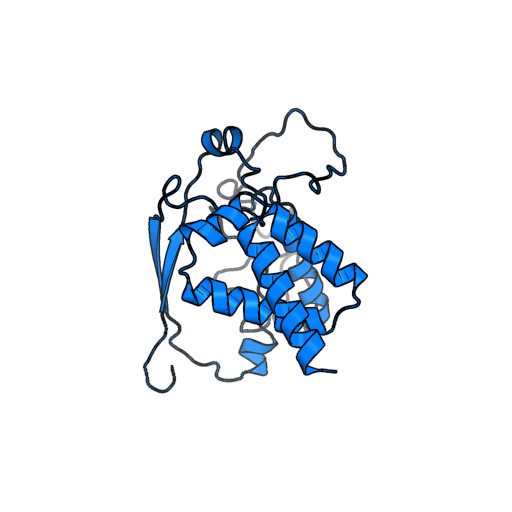17.147 4.922 9.519 1.00 98.31 178 ALA A C 1
ATOM 1450 O O . ALA A 1 178 ? -18.130 4.213 9.307 1.00 98.31 178 ALA A O 1
ATOM 1451 N N . PHE A 1 179 ? -15.928 4.403 9.685 1.00 98.69 179 PHE A N 1
ATOM 1452 C CA . PHE A 1 179 ? -15.674 2.963 9.727 1.00 98.69 179 PHE A CA 1
ATOM 1453 C C . PHE A 1 179 ? -16.424 2.289 10.886 1.00 98.69 179 PHE A C 1
ATOM 1455 O O . PHE A 1 179 ? -17.153 1.319 10.671 1.00 98.69 179 PHE A O 1
ATOM 1462 N N . TRP A 1 180 ? -16.318 2.839 12.097 1.00 98.56 180 TRP A N 1
ATOM 1463 C CA . TRP A 1 180 ? -17.030 2.327 13.268 1.00 98.56 180 TRP A CA 1
ATOM 1464 C C . TRP A 1 180 ? -18.552 2.333 13.074 1.00 98.56 180 TRP A C 1
ATOM 1466 O O . TRP A 1 180 ? -19.210 1.312 13.278 1.00 98.56 180 TRP A O 1
ATOM 1476 N N . GLU A 1 181 ? -19.118 3.466 12.664 1.00 97.81 181 GLU A N 1
ATOM 1477 C CA . GLU A 1 181 ? -20.565 3.679 12.609 1.00 97.81 181 GLU A CA 1
ATOM 1478 C C . GLU A 1 181 ? -21.236 3.036 11.392 1.00 97.81 181 GLU A C 1
ATOM 1480 O O . GLU A 1 181 ? -22.336 2.497 11.512 1.00 97.81 181 GLU A O 1
ATOM 1485 N N . LYS A 1 182 ? -20.603 3.117 10.217 1.00 97.75 182 LYS A N 1
ATOM 1486 C CA . LYS A 1 182 ? -21.259 2.830 8.931 1.00 97.75 182 LYS A CA 1
ATOM 1487 C C . LYS A 1 182 ? -20.762 1.558 8.260 1.00 97.75 182 LYS A C 1
ATOM 1489 O O . LYS A 1 182 ? -21.475 1.021 7.418 1.00 97.75 182 LYS A O 1
ATOM 1494 N N . VAL A 1 183 ? -19.556 1.096 8.593 1.00 98.25 183 VAL A N 1
ATOM 1495 C CA . VAL A 1 183 ? -18.963 -0.099 7.970 1.00 98.25 183 VAL A CA 1
ATOM 1496 C C . VAL A 1 183 ? -19.138 -1.322 8.861 1.00 98.25 183 VAL A C 1
ATOM 1498 O O . VAL A 1 183 ? -19.550 -2.369 8.370 1.00 98.25 183 VAL A O 1
ATOM 1501 N N . LEU A 1 184 ? -18.858 -1.194 10.160 1.00 98.56 184 LEU A N 1
ATOM 1502 C CA . LEU A 1 184 ? -18.947 -2.319 11.087 1.00 98.56 184 LEU A CA 1
ATOM 1503 C C . LEU A 1 184 ? -20.376 -2.589 11.561 1.00 98.56 184 LEU A C 1
ATOM 1505 O O . LEU A 1 184 ? -21.093 -1.686 11.998 1.00 98.56 184 LEU A O 1
ATOM 1509 N N . LYS A 1 185 ? -20.740 -3.871 11.576 1.00 98.50 185 LYS A N 1
ATOM 1510 C CA . LYS A 1 185 ? -21.914 -4.398 12.278 1.00 98.50 185 LYS A CA 1
ATOM 1511 C C . LYS A 1 185 ? -21.633 -4.533 13.773 1.00 98.50 185 LYS A C 1
ATOM 1513 O O . LYS A 1 185 ? -20.485 -4.587 14.208 1.00 98.50 185 LYS A O 1
ATOM 1518 N N . GLU A 1 186 ? -22.690 -4.660 14.568 1.00 98.31 186 GLU A N 1
ATOM 1519 C CA . GLU A 1 186 ? -22.580 -4.709 16.032 1.00 98.31 186 GLU A CA 1
ATOM 1520 C C . GLU A 1 186 ? -21.668 -5.839 16.540 1.00 98.31 186 GLU A C 1
ATOM 1522 O O . GLU A 1 186 ? -20.759 -5.603 17.330 1.00 98.31 186 GLU A O 1
ATOM 1527 N N . GLU A 1 187 ? -21.815 -7.048 16.005 1.00 98.31 187 GLU A N 1
ATOM 1528 C CA . GLU A 1 187 ? -20.955 -8.186 16.354 1.00 98.31 187 GLU A CA 1
ATOM 1529 C C . GLU A 1 187 ? -19.475 -7.977 15.960 1.00 98.31 187 GLU A C 1
ATOM 1531 O O . GLU A 1 187 ? -18.561 -8.494 16.604 1.00 98.31 187 GLU A O 1
ATOM 1536 N N . GLU A 1 188 ? -19.207 -7.211 14.898 1.00 98.62 188 GLU A N 1
ATOM 1537 C CA . GLU A 1 188 ? -17.849 -6.885 14.452 1.00 98.62 188 GLU A CA 1
ATOM 1538 C C . GLU A 1 188 ? -17.220 -5.834 15.364 1.00 98.62 188 GLU A C 1
ATOM 1540 O O . GLU A 1 188 ? -16.039 -5.939 15.701 1.00 98.62 188 GLU A O 1
ATOM 1545 N N . ARG A 1 189 ? -18.020 -4.864 15.823 1.00 98.69 189 ARG A N 1
ATOM 1546 C CA . ARG A 1 189 ? -17.628 -3.881 16.838 1.00 98.69 189 ARG A CA 1
ATOM 1547 C C . ARG A 1 189 ? -17.243 -4.554 18.147 1.00 98.69 189 ARG A C 1
ATOM 1549 O O . ARG A 1 189 ? -16.206 -4.220 18.716 1.00 98.69 189 ARG A O 1
ATOM 1556 N N . GLU A 1 190 ? -18.031 -5.526 18.605 1.00 98.38 190 GLU A N 1
ATOM 1557 C CA . GLU A 1 190 ? -17.71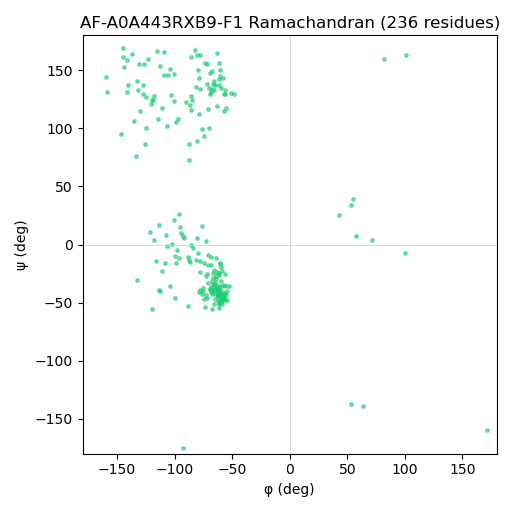9 -6.310 19.805 1.00 98.38 190 GLU A CA 1
ATOM 1558 C C . GLU A 1 190 ? -16.376 -7.037 19.677 1.00 98.38 190 GLU A C 1
ATOM 1560 O O . GLU A 1 190 ? -15.527 -6.929 20.567 1.00 98.38 190 GLU A O 1
ATOM 1565 N N . ARG A 1 191 ? -16.139 -7.719 18.546 1.00 98.56 191 ARG A N 1
ATOM 1566 C CA . ARG A 1 191 ? -14.858 -8.391 18.276 1.00 98.56 191 ARG A CA 1
ATOM 1567 C C . ARG A 1 191 ? -13.695 -7.405 18.212 1.00 98.56 191 ARG A C 1
ATOM 1569 O O . ARG A 1 191 ? -12.649 -7.668 18.800 1.00 98.56 191 ARG A O 1
ATOM 1576 N N . LEU A 1 192 ? -13.868 -6.264 17.543 1.00 98.69 192 LEU A N 1
ATOM 1577 C CA . LEU A 1 192 ? -12.841 -5.224 17.458 1.00 98.69 192 LEU A CA 1
ATOM 1578 C C . LEU A 1 192 ? -12.459 -4.705 18.850 1.00 98.69 192 LEU A C 1
ATOM 1580 O O . LEU A 1 192 ? -11.275 -4.656 19.186 1.00 98.69 192 LEU A O 1
ATOM 1584 N N . VAL A 1 193 ? -13.455 -4.380 19.676 1.00 98.56 193 VAL A N 1
ATOM 1585 C CA . VAL A 1 193 ? -13.258 -3.941 21.063 1.00 98.56 193 VAL A CA 1
ATOM 1586 C C . VAL A 1 193 ? -12.524 -5.007 21.874 1.00 98.56 193 VAL A C 1
ATOM 1588 O O . VAL A 1 193 ? -11.546 -4.690 22.553 1.00 98.56 193 VAL A O 1
ATOM 1591 N N . ALA A 1 194 ? -12.958 -6.267 21.791 1.00 98.19 194 ALA A N 1
ATOM 1592 C CA . ALA A 1 194 ? -12.340 -7.370 22.520 1.00 98.19 194 ALA A CA 1
ATOM 1593 C C . ALA A 1 194 ? -10.873 -7.578 22.112 1.00 98.19 194 ALA A C 1
ATOM 1595 O O . ALA A 1 194 ? -10.011 -7.727 22.981 1.00 98.19 194 ALA A O 1
ATOM 1596 N N . ASN A 1 195 ? -10.577 -7.524 20.810 1.00 98.38 195 ASN A N 1
ATOM 1597 C CA . ASN A 1 195 ? -9.224 -7.655 20.273 1.00 98.38 195 ASN A CA 1
ATOM 1598 C C . ASN A 1 195 ? -8.309 -6.534 20.782 1.00 98.38 195 ASN A C 1
ATOM 1600 O O . ASN A 1 195 ? -7.233 -6.808 21.320 1.00 98.38 195 ASN A O 1
ATOM 1604 N N . ILE A 1 196 ? -8.759 -5.279 20.670 1.00 98.25 196 ILE A N 1
ATOM 1605 C CA . ILE A 1 196 ? -8.000 -4.107 21.125 1.00 98.25 196 ILE A CA 1
ATOM 1606 C C . ILE A 1 196 ? -7.752 -4.187 22.631 1.00 98.25 196 ILE A C 1
ATOM 1608 O O . ILE A 1 196 ? -6.606 -4.087 23.067 1.00 98.25 196 ILE A O 1
ATOM 1612 N N . ALA A 1 197 ? -8.796 -4.422 23.431 1.00 97.56 197 ALA A N 1
ATOM 1613 C CA . ALA A 1 197 ? -8.672 -4.511 24.882 1.00 97.56 197 ALA A CA 1
ATOM 1614 C C . ALA A 1 197 ? -7.758 -5.667 25.310 1.00 97.56 197 ALA A C 1
ATOM 1616 O O . ALA A 1 197 ? -6.966 -5.515 26.238 1.00 97.56 197 ALA A O 1
ATOM 1617 N N . SER A 1 198 ? -7.825 -6.810 24.619 1.00 96.56 198 SER A N 1
ATOM 1618 C CA . SER A 1 198 ? -6.968 -7.959 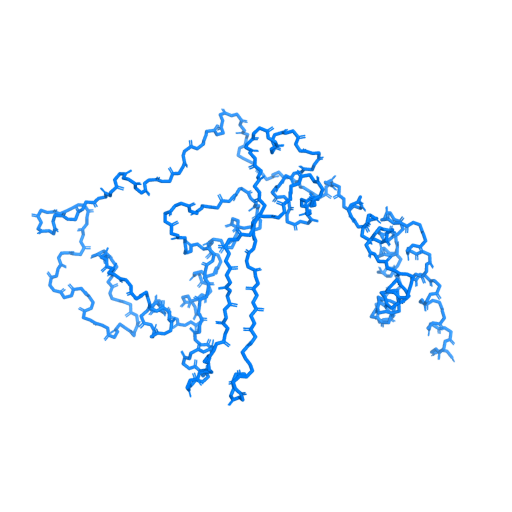24.911 1.00 96.56 198 SER A CA 1
ATOM 1619 C C . SER A 1 198 ? -5.491 -7.681 24.659 1.00 96.56 198 SER A C 1
ATOM 1621 O O . SER A 1 198 ? -4.653 -8.132 25.432 1.00 96.56 198 SER A O 1
ATOM 1623 N N . HIS A 1 199 ? -5.162 -6.941 23.603 1.00 96.75 199 HIS A N 1
ATOM 1624 C CA . HIS A 1 199 ? -3.783 -6.544 23.339 1.00 96.75 199 HIS A CA 1
ATOM 1625 C C . HIS A 1 199 ? -3.329 -5.428 24.296 1.00 96.75 199 HIS A C 1
ATOM 1627 O O . HIS A 1 199 ? -2.273 -5.508 24.923 1.00 96.75 199 HIS A O 1
ATOM 1633 N N . MET A 1 200 ? -4.153 -4.391 24.464 1.00 95.56 200 MET A N 1
ATOM 1634 C CA . MET A 1 200 ? -3.832 -3.226 25.293 1.00 95.56 200 MET A CA 1
ATOM 1635 C C . MET A 1 200 ? -3.712 -3.541 26.787 1.00 95.56 200 MET A C 1
ATOM 1637 O O . MET A 1 200 ? -3.030 -2.800 27.496 1.00 95.56 200 MET A O 1
ATOM 1641 N N . SER A 1 201 ? -4.311 -4.631 27.283 1.00 94.81 201 SER A N 1
ATOM 1642 C CA . SER A 1 201 ? -4.195 -5.025 28.693 1.00 94.81 201 SER A CA 1
ATOM 1643 C C . SER A 1 201 ? -2.769 -5.383 29.127 1.00 94.81 201 SER A C 1
ATOM 1645 O O . SER A 1 201 ? -2.530 -5.505 30.322 1.00 94.81 201 SER A O 1
ATOM 1647 N N . GLY A 1 202 ? -1.822 -5.540 28.195 1.00 94.31 202 GLY A N 1
ATOM 1648 C CA . GLY A 1 202 ? -0.396 -5.700 28.506 1.00 94.31 202 GLY A CA 1
ATOM 1649 C C . GLY A 1 202 ? 0.384 -4.383 28.642 1.00 94.31 202 GLY A C 1
ATOM 1650 O O . GLY A 1 202 ? 1.504 -4.386 29.139 1.00 94.31 202 GLY A O 1
ATOM 1651 N N . ALA A 1 203 ? -0.176 -3.246 28.213 1.00 96.62 203 ALA A N 1
ATOM 1652 C CA . ALA A 1 203 ? 0.522 -1.957 28.232 1.00 96.62 203 ALA A CA 1
ATOM 1653 C C . ALA A 1 203 ? 0.488 -1.298 29.621 1.00 96.62 203 ALA A C 1
ATOM 1655 O O . ALA A 1 203 ? -0.360 -1.628 30.444 1.00 96.62 203 ALA A O 1
ATOM 1656 N N . GLN A 1 204 ? 1.353 -0.318 29.886 1.00 96.25 204 GLN A N 1
ATOM 1657 C CA . GLN A 1 204 ? 1.271 0.482 31.117 1.00 96.25 204 GLN A CA 1
ATOM 1658 C C . GLN A 1 204 ? 0.012 1.362 31.123 1.00 96.25 204 GLN A C 1
ATOM 1660 O O . GLN A 1 204 ? -0.441 1.806 30.068 1.00 96.25 204 GLN A O 1
ATOM 1665 N N . GLU A 1 205 ? -0.542 1.642 32.302 1.00 95.44 205 GLU A N 1
ATOM 1666 C CA . GLU A 1 205 ? -1.824 2.346 32.456 1.00 95.44 205 GLU A CA 1
ATOM 1667 C C . GLU A 1 205 ? -1.861 3.698 31.727 1.00 95.44 205 GLU A C 1
ATOM 1669 O O . GLU A 1 205 ? -2.748 3.928 30.910 1.00 95.44 205 GLU A O 1
ATOM 1674 N N . PHE A 1 206 ? -0.837 4.543 31.881 1.00 96.75 206 PHE A N 1
ATOM 1675 C CA . PHE A 1 206 ? -0.779 5.841 31.190 1.00 96.75 206 PHE A CA 1
ATOM 1676 C C . PHE A 1 206 ? -0.732 5.726 29.652 1.00 96.75 206 PHE A C 1
ATOM 1678 O O . PHE A 1 206 ? -1.082 6.666 28.936 1.00 96.75 206 PHE A O 1
ATOM 1685 N N . ILE A 1 207 ? -0.273 4.593 29.107 1.00 97.81 207 ILE A N 1
ATOM 1686 C CA . ILE A 1 207 ? -0.321 4.319 27.664 1.00 97.81 207 ILE A CA 1
ATOM 1687 C C . ILE A 1 207 ? -1.751 3.953 27.266 1.00 97.81 207 ILE A C 1
ATOM 1689 O O . ILE A 1 207 ? -2.239 4.455 26.253 1.00 97.81 207 ILE A O 1
ATOM 1693 N N . ARG A 1 208 ? -2.432 3.129 28.076 1.00 96.94 208 ARG A N 1
ATOM 1694 C CA . ARG A 1 208 ? -3.840 2.764 27.857 1.00 96.94 208 ARG A CA 1
ATOM 1695 C C . ARG A 1 208 ? -4.724 4.005 27.853 1.00 96.94 208 ARG A C 1
ATOM 1697 O O . ARG A 1 208 ? -5.495 4.169 26.917 1.00 96.94 208 ARG A O 1
ATOM 1704 N N . GLU A 1 209 ? -4.545 4.908 28.815 1.00 96.88 209 GLU A N 1
ATOM 1705 C CA . GLU A 1 209 ? -5.325 6.148 28.895 1.00 96.88 209 GLU A CA 1
ATOM 1706 C C . GLU A 1 209 ? -5.120 7.051 27.674 1.00 96.88 209 GLU A C 1
ATOM 1708 O O . GLU A 1 209 ? -6.089 7.509 27.069 1.00 96.88 209 GLU A O 1
ATOM 1713 N N . ARG A 1 210 ? -3.873 7.241 27.219 1.00 97.81 210 ARG A N 1
ATOM 1714 C CA . ARG A 1 210 ? -3.607 8.009 25.987 1.00 97.81 210 ARG A CA 1
ATOM 1715 C C . ARG A 1 210 ? -4.251 7.379 24.749 1.00 97.81 210 ARG A C 1
ATOM 1717 O O . ARG A 1 210 ? -4.772 8.100 23.902 1.00 97.81 210 ARG A O 1
ATOM 1724 N N . ALA A 1 211 ? -4.226 6.052 24.636 1.00 97.88 211 ALA A N 1
ATOM 1725 C CA . ALA A 1 211 ? -4.874 5.349 23.533 1.00 97.88 211 ALA A CA 1
ATOM 1726 C C . ALA A 1 211 ? -6.407 5.460 23.603 1.00 97.88 211 ALA A C 1
ATOM 1728 O O . ALA A 1 211 ? -7.039 5.740 22.586 1.00 97.88 211 ALA A O 1
ATOM 1729 N N . LEU A 1 212 ? -7.001 5.318 24.793 1.00 98.00 212 LEU A N 1
ATOM 1730 C CA . LEU A 1 212 ? -8.438 5.502 25.015 1.00 98.00 212 LEU A CA 1
ATOM 1731 C C . LEU A 1 212 ? -8.898 6.901 24.597 1.00 98.00 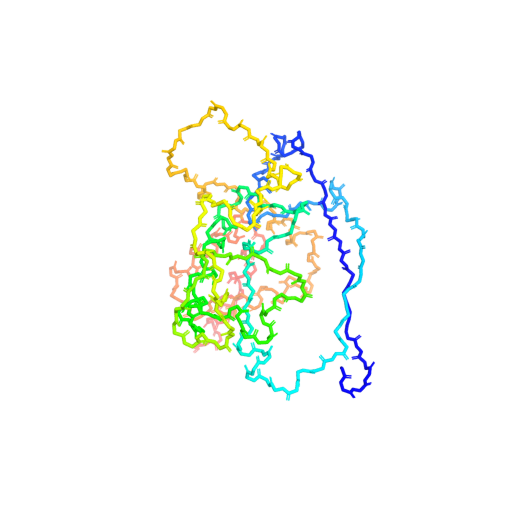212 LEU A C 1
ATOM 1733 O O . LEU A 1 212 ? -9.898 7.007 23.894 1.00 98.00 212 LEU A O 1
ATOM 1737 N N . ILE A 1 213 ? -8.130 7.947 24.923 1.00 97.94 213 ILE A N 1
ATOM 1738 C CA . ILE A 1 213 ? -8.414 9.319 24.471 1.00 97.94 213 ILE A CA 1
ATOM 1739 C C . ILE A 1 213 ? -8.509 9.393 22.938 1.00 97.94 213 ILE A C 1
ATOM 1741 O O . ILE A 1 213 ? -9.398 10.057 22.408 1.00 97.94 213 ILE A O 1
ATOM 1745 N N . ASN A 1 214 ? -7.629 8.709 22.200 1.00 98.25 214 ASN A N 1
ATOM 1746 C CA . ASN A 1 214 ? -7.691 8.698 20.735 1.00 98.25 214 ASN A CA 1
ATOM 1747 C C . ASN A 1 214 ? -8.929 7.955 20.210 1.00 98.25 214 ASN A C 1
ATOM 1749 O O . ASN A 1 214 ? -9.575 8.435 19.281 1.00 98.25 214 ASN A O 1
ATOM 1753 N N . PHE A 1 215 ? -9.299 6.823 20.815 1.00 98.38 215 PHE A N 1
ATOM 1754 C CA . PHE A 1 215 ? -10.517 6.103 20.428 1.00 98.38 215 PHE A CA 1
ATOM 1755 C C . PHE A 1 215 ? -11.791 6.896 20.737 1.00 98.38 215 PHE A C 1
ATOM 1757 O O . PHE A 1 215 ? -12.723 6.876 19.940 1.00 98.38 215 PHE A O 1
ATOM 1764 N N . GLU A 1 216 ? -11.825 7.642 21.843 1.00 97.81 216 GLU A N 1
ATOM 1765 C CA . GLU A 1 216 ? -12.945 8.531 22.176 1.00 97.81 216 GLU A CA 1
ATOM 1766 C C . GLU A 1 216 ? -13.058 9.724 21.226 1.00 97.81 216 GLU A C 1
ATOM 1768 O O . GLU A 1 216 ? -14.174 10.120 20.887 1.00 97.81 216 GLU A O 1
ATOM 1773 N N . LYS A 1 217 ? -11.922 10.273 20.768 1.00 98.00 217 LYS A N 1
ATOM 1774 C CA . LYS A 1 217 ? -11.893 11.302 19.717 1.00 98.00 217 LYS A CA 1
ATOM 1775 C C . LYS A 1 217 ? -12.433 10.779 18.386 1.00 98.00 217 LYS A C 1
ATOM 1777 O O . LYS A 1 217 ? -13.087 11.538 17.681 1.00 98.00 217 LYS A O 1
ATOM 1782 N N . ALA A 1 218 ? -12.184 9.507 18.060 1.00 97.88 218 ALA A N 1
ATOM 1783 C CA . ALA A 1 218 ? -12.793 8.859 16.901 1.00 97.88 218 ALA A CA 1
ATOM 1784 C C . ALA A 1 218 ? -14.305 8.689 17.089 1.00 97.88 218 ALA A C 1
ATOM 1786 O O . ALA A 1 218 ? -15.080 9.166 16.269 1.00 97.88 218 ALA A O 1
ATOM 1787 N N . HIS A 1 219 ? -14.736 8.036 18.171 1.00 98.50 219 HIS A N 1
ATOM 1788 C CA . HIS A 1 219 ? -16.151 7.862 18.482 1.00 98.50 219 HIS A CA 1
ATOM 1789 C C . HIS A 1 219 ? -16.359 7.562 19.977 1.00 98.50 219 HIS A C 1
ATOM 1791 O O . HIS A 1 219 ? -15.731 6.660 20.537 1.00 98.50 219 HIS A O 1
ATOM 1797 N N . LYS A 1 220 ? -17.293 8.268 20.635 1.00 97.81 220 LYS A N 1
ATOM 1798 C CA . LYS A 1 220 ? -17.511 8.166 22.096 1.00 97.81 220 LYS A CA 1
ATOM 1799 C C . LYS A 1 220 ? -17.806 6.739 22.565 1.00 97.81 220 LYS A C 1
ATOM 1801 O O . LYS A 1 220 ? -17.195 6.268 23.519 1.00 97.81 220 LYS A O 1
ATOM 1806 N N . ASP A 1 221 ? -18.719 6.046 21.885 1.00 98.31 221 ASP A N 1
ATOM 1807 C CA . ASP A 1 221 ? -19.071 4.657 22.219 1.00 98.31 221 ASP A CA 1
ATOM 1808 C C . ASP A 1 221 ? -17.892 3.699 21.985 1.00 98.31 221 ASP A C 1
ATOM 1810 O O . ASP A 1 221 ? -17.681 2.777 22.768 1.00 98.31 221 ASP A O 1
ATOM 1814 N N . PHE A 1 222 ? -17.058 3.957 20.971 1.00 98.44 222 PHE A N 1
ATOM 1815 C CA . PHE A 1 222 ? -15.929 3.086 20.655 1.00 98.44 222 PHE A CA 1
ATOM 1816 C C . PHE A 1 222 ? -14.896 3.094 21.788 1.00 98.44 222 PHE A C 1
ATOM 1818 O O . PHE A 1 222 ? -14.546 2.041 22.328 1.00 98.44 222 PHE A O 1
ATOM 1825 N N . GLY A 1 223 ? -14.473 4.286 22.218 1.00 98.00 223 GLY A N 1
ATOM 1826 C CA . GLY A 1 223 ? -13.571 4.434 23.360 1.00 98.00 223 GLY A CA 1
ATOM 1827 C C . GLY A 1 223 ? -14.174 3.920 24.672 1.00 98.00 223 GLY A C 1
ATOM 1828 O O . GLY A 1 223 ? -13.502 3.200 25.417 1.00 98.00 223 GLY A O 1
ATOM 1829 N N . ALA A 1 224 ? -15.456 4.201 24.931 1.00 98.06 224 ALA A N 1
ATOM 1830 C CA . ALA A 1 224 ? -16.143 3.736 26.137 1.00 98.06 224 ALA A CA 1
ATOM 1831 C C . ALA A 1 224 ? -16.183 2.202 26.234 1.00 98.06 224 ALA A C 1
ATOM 1833 O O . ALA A 1 224 ? -15.894 1.636 27.292 1.00 98.06 224 ALA A O 1
ATOM 1834 N N . ARG A 1 225 ? -16.479 1.510 25.128 1.00 98.44 225 ARG A N 1
ATOM 1835 C CA . ARG A 1 225 ? -16.516 0.042 25.087 1.00 98.44 225 ARG A CA 1
ATOM 1836 C C . ARG A 1 225 ? -15.142 -0.582 25.312 1.00 98.44 225 ARG A C 1
ATOM 1838 O O . ARG A 1 225 ? -15.045 -1.556 26.059 1.00 98.44 225 ARG A O 1
ATOM 1845 N N . ILE A 1 226 ? -14.079 -0.005 24.744 1.00 98.06 226 ILE A N 1
ATOM 1846 C CA . ILE A 1 226 ? -12.701 -0.453 25.016 1.00 98.06 226 ILE A CA 1
ATOM 1847 C C . ILE A 1 226 ? -12.360 -0.264 26.496 1.00 98.06 226 ILE A C 1
ATOM 1849 O O . ILE A 1 226 ? -11.826 -1.186 27.116 1.00 98.06 226 ILE A O 1
ATOM 1853 N N . ARG A 1 227 ? -12.711 0.884 27.094 1.00 97.50 227 ARG A N 1
ATOM 1854 C CA . ARG A 1 227 ? -12.476 1.138 28.524 1.00 97.50 227 ARG A CA 1
ATOM 1855 C C . ARG A 1 227 ? -13.165 0.092 29.402 1.00 97.50 227 ARG A C 1
ATOM 1857 O O . ARG A 1 227 ? -12.518 -0.499 30.265 1.00 97.50 227 ARG A O 1
ATOM 1864 N N . LEU A 1 228 ? -14.446 -0.184 29.152 1.00 97.25 228 LEU A N 1
ATOM 1865 C CA . LEU A 1 228 ? -15.202 -1.200 29.893 1.00 97.25 228 LEU A CA 1
ATOM 1866 C C . LEU A 1 228 ? -14.588 -2.599 29.742 1.00 97.25 228 LEU A C 1
ATOM 1868 O O . LEU A 1 228 ? -14.484 -3.342 30.720 1.00 97.25 228 LEU A O 1
ATOM 1872 N N . ALA A 1 229 ? -14.150 -2.965 28.535 1.00 96.94 229 ALA A N 1
ATOM 1873 C CA . ALA A 1 229 ? -13.505 -4.251 28.287 1.00 96.94 229 ALA A CA 1
ATOM 1874 C C . ALA A 1 229 ? -12.160 -4.389 29.028 1.00 96.94 229 ALA A C 1
ATOM 1876 O O . ALA A 1 229 ? -11.872 -5.448 29.589 1.00 96.94 229 ALA A O 1
ATOM 1877 N N . LEU A 1 230 ? -11.360 -3.319 29.093 1.00 95.00 230 LEU A N 1
ATOM 1878 C CA . LEU A 1 230 ? -10.107 -3.289 29.855 1.00 95.00 230 LEU A CA 1
ATOM 1879 C C . LEU A 1 230 ? -10.339 -3.423 31.365 1.00 95.00 230 LEU A C 1
ATOM 1881 O O . LEU A 1 230 ? -9.636 -4.188 32.024 1.00 95.00 230 LEU A O 1
ATOM 1885 N N . GLN A 1 231 ? -11.342 -2.729 31.909 1.00 92.38 231 GLN A N 1
ATOM 1886 C CA . GLN A 1 231 ? -11.692 -2.816 33.331 1.00 92.38 231 GLN A CA 1
ATOM 1887 C C . GLN A 1 231 ? -12.104 -4.237 33.728 1.00 92.38 231 GLN A C 1
ATOM 1889 O O . GLN A 1 231 ? -11.612 -4.763 34.726 1.00 92.38 231 GLN A O 1
ATOM 1894 N N . LYS A 1 232 ? -12.940 -4.897 32.913 1.00 90.06 232 LYS A N 1
ATOM 1895 C CA . LYS A 1 232 ? -13.333 -6.299 33.134 1.00 90.06 232 LYS A CA 1
ATOM 1896 C C . LYS A 1 232 ? -12.128 -7.241 33.177 1.00 90.06 232 LYS A C 1
ATOM 1898 O O . LYS A 1 232 ? -12.075 -8.105 34.044 1.00 90.06 232 LYS A O 1
ATOM 1903 N N . LYS A 1 233 ? -11.150 -7.048 32.285 1.00 83.06 233 LYS A N 1
ATOM 1904 C CA . LYS A 1 233 ? -9.921 -7.856 32.255 1.00 83.06 233 LYS A CA 1
ATOM 1905 C C . LYS A 1 233 ? -8.996 -7.612 33.446 1.00 83.06 233 LYS A C 1
ATOM 1907 O O . LYS A 1 233 ? -8.391 -8.552 33.946 1.00 83.06 233 LYS A O 1
ATOM 1912 N N . ASN A 1 234 ? -8.869 -6.368 33.901 1.00 77.88 234 ASN A N 1
ATOM 1913 C CA . ASN A 1 234 ? -8.074 -6.076 35.093 1.00 77.88 234 ASN A CA 1
ATOM 1914 C C . ASN A 1 234 ? -8.681 -6.752 36.333 1.00 77.88 234 ASN A C 1
ATOM 1916 O O . ASN A 1 234 ? -7.938 -7.315 37.126 1.00 77.88 234 ASN A O 1
ATOM 1920 N N . MET A 1 235 ? -10.014 -6.761 36.459 1.00 73.00 235 MET A N 1
ATOM 1921 C CA . MET A 1 235 ? -10.706 -7.455 37.554 1.00 73.00 235 MET A CA 1
ATOM 1922 C C . MET A 1 235 ? -10.581 -8.980 37.486 1.00 73.00 235 MET A C 1
ATOM 1924 O O . MET A 1 235 ? -10.574 -9.612 38.529 1.00 73.00 235 MET A O 1
ATOM 1928 N N . SER A 1 236 ? -10.487 -9.582 36.296 1.00 70.12 236 SER A N 1
ATOM 1929 C CA . SER A 1 236 ? -10.309 -11.038 36.165 1.00 70.12 236 SER A CA 1
ATOM 1930 C C . SER A 1 236 ? -8.878 -11.522 36.423 1.00 70.12 236 SER A C 1
ATOM 1932 O O . SER A 1 236 ? -8.663 -12.724 36.531 1.00 70.12 236 SER A O 1
ATOM 1934 N N . ASN A 1 237 ? -7.902 -10.609 36.439 1.00 60.41 237 ASN A N 1
ATOM 1935 C CA . ASN A 1 237 ? -6.487 -10.911 36.683 1.00 60.41 237 ASN A CA 1
ATOM 1936 C C . ASN A 1 237 ? -6.061 -10.652 38.144 1.00 60.41 237 ASN A C 1
ATOM 1938 O O . ASN A 1 237 ? -4.904 -10.903 38.480 1.00 60.41 237 ASN A O 1
ATOM 1942 N N . LEU A 1 238 ? -6.967 -10.107 38.964 1.00 51.97 238 LEU A N 1
ATOM 1943 C CA . LEU A 1 238 ? -6.859 -9.937 40.417 1.00 51.97 238 LEU A CA 1
ATOM 1944 C C . LEU A 1 238 ? -7.520 -11.127 41.119 1.00 51.97 238 LEU A C 1
ATOM 1946 O O . LEU A 1 238 ? -6.979 -11.540 42.166 1.00 51.97 238 LEU A O 1
#

Organism: NCBI:txid299467

Secondary structure (DSSP, 8-state):
-TTS---EEEEEE----HHHHTT-SS-TT-TT----TTTS--EEEEEEE-----SSHIIIIIT----TT---TT----S-HHHHHHHHHHHHHHHHHT-TTGGGSTTTS-SS----TT----TT--S-TTTTS--SSS-SSS-----GGGPPP-----S---S----TTS--SHHHHHIIIII--HHHHHHHHHHHHHHHTTS-HHHHHHHHHHHHHH-HHHHHHHHHHHHHHHHHT-

pLDDT: mean 94.76, std 6.71, range [51.97, 98.81]

Mean predicted aligned error: 4.79 Å

InterPro domains:
  IPR002226 Catalase haem-binding site [PS00437] (86-94)
  IPR010582 Catalase immune-responsive domain [PF06628] (169-229)
  IPR011614 Catalase core domain [PF00199] (1-141)
  IPR011614 Catalase core domain [SM01060] (1-145)
  IPR018028 Catalase, mono-functional, haem-containing [PR00067] (41-68)
  IPR018028 Catalase, mono-functional, haem-containing [PR00067] (73-99)
  IPR018028 Catalase, mono-functional, haem-containing [PS51402] (1-236)
  IPR018028 Catalase, mono-functional, haem-containing [PTHR11465] (1-234)
  IPR020835 Catalase superfamily [SSF56634] (1-231)

Foldseek 3Di:
DVVQPKDKDWDWDWDDDPVRCVVPPANPLAPLDDDDCVRTPTDTDGMDIDGDDDPDCCLQPVLDADALLPDDQPDDDDPNVVSVVRNPPRLVVNCVRVNPVSCVRPNNDDPDDDDQLQDADGPPPPDCRNPPDDNDPPDDPPPDDDDPVRDDDDDDPPDDDPDDDDDPPGDDAAVLLCCQPPVDDPVRLLVVLLVVLVVCLPPDPVVLVVVLVRLCSNPVVSSVSNVVNNVVVVVVVD

Nearest PDB structures (foldseek):
  7p8w-assembly1_A  TM=9.831E-01  e=4.214E-23  Homo sapiens
  4e37-assembly1_C  TM=9.622E-01  e=6.023E-19  Pseudomonas aeruginosa PAO1
  2xq1-assembly2_D  TM=9.254E-01  e=1.206E-17  Ogataea angusta
  2xq1-assembly3_I  TM=9.267E-01  e=1.519E-17  Ogataea angusta
  6rjn-assembly1_B  TM=8.958E-01  e=5.096E-17  Komagataella pastoris

Sequence (238 aa):
IATDNFPSWTLYIQVMTFAQAEKWHFNPFDLTKVWPHSEFPLIEVGKIVLNRNPNNYFAEVEQLAFSPANFVPGIEASPDKMLQGRLFAYNDTHRHRLGANFHSLPVNRPICPVMNPTIRDGPYCYDNNGGEMPNYYPNSFLNAKTNAKFIEHRDRVTQADVYRHDSANEDNFTQVSAFWEKVLKEEERERLVANIASHMSGAQEFIRERALINFEKAHKDFGARIRLALQKKNMSNL

Radius of gyration: 25.16 Å; Cα contacts (8 Å, |Δi|>4): 199; chains: 1; bounding box: 55×58×72 Å